Protein AF-A0A5Q4ERB7-F1 (afdb_monomer)

Solvent-accessible surface area (backbone atoms only — not comparable to full-atom values): 12003 Å² total; per-residue (Å²): 129,87,83,77,74,54,71,68,59,55,51,52,51,45,54,72,51,50,46,56,53,49,53,45,44,65,53,40,52,58,50,40,62,55,20,71,76,77,49,84,60,30,68,50,51,45,46,57,56,63,60,45,49,63,67,56,44,51,60,54,54,52,53,56,46,53,57,55,42,66,74,68,54,83,85,75,56,74,70,62,51,34,53,51,52,19,52,49,40,33,53,54,22,47,54,49,17,50,45,51,22,74,72,64,74,36,67,65,49,25,50,50,29,37,48,46,21,46,52,53,17,49,50,42,63,74,46,88,81,66,58,75,66,52,59,53,51,52,48,51,50,43,48,53,51,44,52,50,43,50,50,54,48,53,53,52,49,53,44,50,53,26,54,75,68,40,20,39,72,85,86,57,53,75,46,76,88,60,85,62,60,47,40,88,90,77,66,48,73,50,78,80,70,75,56,90,82,65,69,77,78,67,69,76,80,73,80,84,121

Mean predicted aligned error: 10.61 Å

pLDDT: mean 73.76, std 12.18, range [45.94, 96.06]

Secondary structure (DSSP, 8-state):
------HHHHHHHHHHHHHHHHHHHHHHHHHHHHHTTT-THHHHHHHHHHHHHHHHHHHHHHHHHHHHHHHH-TTS-HHHHHHHHHHHHHHHHHHHHHHHHHHH--HHHHHHHHHHHHHHHHHHHH-S---HHHHHHHHHHHHHHHHHHHHHHHHHHHHHHHHHTTB-TTT--B-TT--SSB-TTT-PBP-----TTSSSSSSGGGS--

Foldseek 3Di:
DPPPDDPVVVVVCCCVQVVVLVVLLVVLQVLLVVVVVVDDCSLVVSLVSLLCRVVVVCCVVVVVCCVVCVVPPDPPPQQPVLLSVLVSLQVSLQSSLVSVCVSQVDPQLSCQSNVLSNVLSVVSNVDSDDDPVVNVVSSVVSSCSNVVSSVVSSLVVLQVVCLLQCADSPPRHRCVPPPDLADPPPRDGNDVPPRPPPPPPPPVPPPPD

Sequence (209 aa):
MPVLFSVDELSIWLLYFVLPAAIFVAIAIPLFRWSGRRGWFGPLIIASVGIGFPFYIYPVAWSSQLIVEWIMNPQGILGGLAQMIALSIFLCGAITGAGVYAATMSRLVLAVALGASSALGGVVLIIADFPEWSLIAFYIFWQISVLTAMWWWAKGERIRRRADSGACIKCGYDLTGLRSPVCPECGDPVDPRPGPGRGAFGRHAKEMS

Structure (mmCIF, N/CA/C/O backbone):
data_AF-A0A5Q4ERB7-F1
#
_entry.id   AF-A0A5Q4ERB7-F1
#
loop_
_atom_site.group_PDB
_atom_site.id
_atom_site.type_symbol
_atom_site.label_atom_id
_atom_site.label_alt_id
_atom_site.label_comp_id
_atom_site.label_asym_id
_atom_site.label_entity_id
_atom_site.label_seq_id
_atom_site.pdbx_PDB_ins_code
_atom_site.Cartn_x
_atom_site.Cartn_y
_atom_site.Cartn_z
_atom_site.occupancy
_atom_site.B_iso_or_equiv
_atom_site.auth_seq_id
_atom_site.auth_comp_id
_atom_site.auth_asym_id
_atom_site.auth_atom_id
_atom_site.pdbx_PDB_model_num
ATOM 1 N N . MET A 1 1 ? 11.546 1.110 -36.343 1.00 45.94 1 MET A N 1
ATOM 2 C CA . MET A 1 1 ? 11.138 -0.311 -36.408 1.00 45.94 1 MET A CA 1
ATOM 3 C C . MET A 1 1 ? 10.795 -0.744 -34.991 1.00 45.94 1 MET A C 1
ATOM 5 O O . MET A 1 1 ? 11.573 -0.390 -34.112 1.00 45.94 1 MET A O 1
ATOM 9 N N . PRO A 1 2 ? 9.651 -1.401 -34.728 1.00 51.28 2 PRO A N 1
ATOM 10 C CA . PRO A 1 2 ? 9.382 -1.935 -33.398 1.00 51.28 2 PRO A CA 1
ATOM 11 C C . PRO A 1 2 ? 10.438 -2.999 -33.090 1.00 51.28 2 PRO A C 1
ATOM 13 O O . PRO A 1 2 ? 10.596 -3.953 -33.851 1.00 51.28 2 PRO A O 1
ATOM 16 N N . VAL A 1 3 ? 11.203 -2.794 -32.021 1.00 56.66 3 VAL A N 1
ATOM 17 C CA . VAL A 1 3 ? 12.135 -3.799 -31.509 1.00 56.66 3 VAL A CA 1
ATOM 18 C C . VAL A 1 3 ? 11.270 -4.917 -30.933 1.00 56.66 3 VAL A C 1
ATOM 20 O O . VAL A 1 3 ? 10.664 -4.766 -29.877 1.00 56.66 3 VAL A O 1
ATOM 23 N N . LEU A 1 4 ? 11.115 -6.003 -31.689 1.00 55.62 4 LEU A N 1
ATOM 24 C CA . LEU A 1 4 ? 10.511 -7.230 -31.185 1.00 55.62 4 LEU A CA 1
ATOM 25 C C . LEU A 1 4 ? 11.546 -7.883 -30.271 1.00 55.62 4 LEU A C 1
ATOM 27 O O . LEU A 1 4 ? 12.557 -8.392 -30.750 1.00 55.62 4 LEU A O 1
ATOM 31 N N . PHE A 1 5 ? 11.313 -7.815 -28.962 1.00 60.00 5 PHE A N 1
ATOM 32 C CA . PHE A 1 5 ? 12.148 -8.490 -27.975 1.00 60.00 5 PHE A CA 1
ATOM 33 C C . PHE A 1 5 ? 12.176 -9.992 -28.246 1.00 60.00 5 PHE A C 1
ATOM 35 O O . PHE A 1 5 ? 11.141 -10.601 -28.535 1.00 60.00 5 PHE A O 1
ATOM 42 N N . SER A 1 6 ? 13.365 -10.587 -28.143 1.00 75.00 6 SER A N 1
ATOM 43 C CA . SER A 1 6 ? 13.472 -12.042 -28.135 1.00 75.00 6 SER A CA 1
ATOM 44 C C . SER A 1 6 ? 12.737 -12.585 -26.905 1.00 75.00 6 SER A C 1
ATOM 46 O O . SER A 1 6 ? 12.722 -11.958 -25.841 1.00 75.00 6 SER A O 1
ATOM 48 N N . VAL A 1 7 ? 12.089 -13.742 -27.050 1.00 71.19 7 VAL A N 1
ATOM 49 C CA . VAL A 1 7 ? 11.343 -14.383 -25.953 1.00 71.19 7 VAL A CA 1
ATOM 50 C C . VAL A 1 7 ? 12.249 -14.598 -24.732 1.00 71.19 7 VAL A C 1
ATOM 52 O O . VAL A 1 7 ? 11.794 -14.426 -23.602 1.00 71.19 7 VAL A O 1
ATOM 55 N N . ASP A 1 8 ? 13.534 -14.867 -24.975 1.00 77.56 8 ASP A N 1
ATOM 56 C CA . ASP A 1 8 ? 14.547 -15.138 -23.957 1.00 77.56 8 ASP A CA 1
ATOM 57 C C . ASP A 1 8 ? 14.817 -13.924 -23.054 1.00 77.56 8 ASP A C 1
ATOM 59 O O . ASP A 1 8 ? 14.837 -14.059 -21.826 1.00 77.56 8 ASP A O 1
ATOM 63 N N . GLU A 1 9 ? 14.925 -12.720 -23.626 1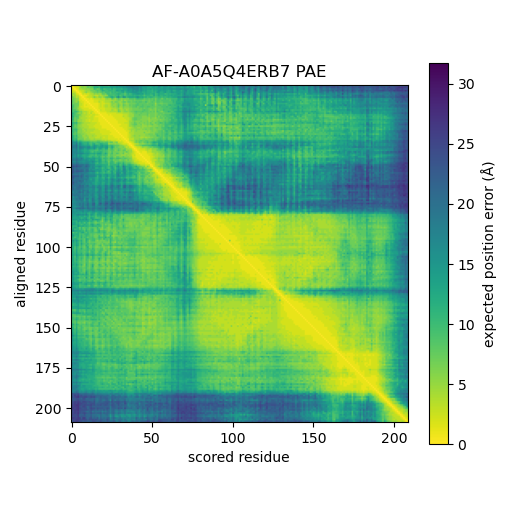.00 69.50 9 GLU A N 1
ATOM 64 C CA . GLU A 1 9 ? 15.084 -11.487 -22.848 1.00 69.50 9 GLU A CA 1
ATOM 65 C C . GLU A 1 9 ? 13.865 -11.240 -21.961 1.00 69.50 9 GLU A C 1
ATOM 67 O O . GLU A 1 9 ? 14.010 -11.050 -20.753 1.00 69.50 9 GLU A O 1
ATOM 72 N N . LEU A 1 10 ? 12.652 -11.327 -22.516 1.00 68.81 10 LEU A N 1
ATOM 73 C CA . LEU A 1 10 ? 11.423 -11.107 -21.750 1.00 68.81 10 LEU A CA 1
ATOM 74 C C . LEU A 1 10 ? 11.328 -12.056 -20.544 1.00 68.81 10 LEU A C 1
ATOM 76 O O . LEU A 1 10 ? 10.955 -11.629 -19.451 1.00 68.81 10 LEU A O 1
ATOM 80 N N . SER A 1 11 ? 11.690 -13.331 -20.714 1.00 72.06 11 SER A N 1
ATOM 81 C CA . SER A 1 11 ? 11.692 -14.304 -19.617 1.00 72.06 11 SER A CA 1
ATOM 82 C C . SER A 1 11 ? 12.709 -13.988 -18.524 1.00 72.06 11 SER A C 1
ATOM 84 O O . SER A 1 11 ? 12.383 -14.147 -17.348 1.00 72.06 11 SER A O 1
ATOM 86 N N . ILE A 1 12 ? 13.899 -13.495 -18.877 1.00 72.31 12 ILE A N 1
ATOM 87 C CA . ILE A 1 12 ? 14.913 -13.063 -17.905 1.00 72.31 12 ILE A CA 1
ATOM 88 C C . ILE A 1 12 ? 14.354 -11.906 -17.069 1.00 72.31 12 ILE A C 1
ATOM 90 O O . ILE A 1 12 ? 14.361 -11.975 -15.840 1.00 72.31 12 ILE A O 1
ATOM 94 N N . TRP A 1 13 ? 13.761 -10.896 -17.705 1.00 64.88 13 TRP A N 1
ATOM 95 C CA . TRP A 1 13 ? 13.127 -9.777 -16.999 1.00 64.88 13 TRP A CA 1
ATOM 96 C C . TRP A 1 13 ? 11.936 -10.228 -16.143 1.00 64.88 13 TRP A C 1
ATOM 98 O O . TRP A 1 13 ? 11.825 -9.859 -14.979 1.00 64.88 13 TRP A O 1
ATOM 108 N N . LEU A 1 14 ? 11.059 -11.103 -16.629 1.00 66.25 14 LEU A N 1
ATOM 109 C CA . LEU A 1 14 ? 9.979 -11.626 -15.786 1.00 66.25 14 LEU A CA 1
ATOM 110 C C . LEU A 1 14 ? 10.527 -12.375 -14.561 1.00 66.25 14 LEU A C 1
ATOM 112 O O . LEU A 1 14 ? 10.020 -12.192 -13.453 1.00 66.25 14 LEU A O 1
ATOM 116 N N . LEU A 1 15 ? 11.596 -13.153 -14.724 1.00 70.81 15 LEU A N 1
ATOM 117 C CA . LEU A 1 15 ? 12.234 -13.871 -13.624 1.00 70.81 15 LEU A CA 1
ATOM 118 C C . LEU A 1 15 ? 12.878 -12.918 -12.606 1.00 70.81 15 LEU A C 1
ATOM 120 O O . LEU A 1 15 ? 12.692 -13.100 -11.407 1.00 70.81 15 LEU A O 1
ATOM 124 N N . TYR A 1 16 ? 13.597 -11.886 -13.051 1.00 67.50 16 TYR A N 1
ATOM 125 C CA . TYR A 1 16 ? 14.270 -10.941 -12.153 1.00 67.50 16 TYR A CA 1
ATOM 126 C C . TYR A 1 16 ? 13.307 -9.975 -11.450 1.00 67.50 16 TYR A C 1
ATOM 128 O O . TYR A 1 16 ? 13.633 -9.478 -10.375 1.00 67.50 16 TYR A O 1
ATOM 136 N N . PHE A 1 17 ? 12.123 -9.722 -12.017 1.00 66.25 17 PHE A N 1
ATOM 137 C CA . PHE A 1 17 ? 11.216 -8.673 -11.536 1.00 66.25 17 PHE A CA 1
ATOM 138 C C . PHE A 1 17 ? 9.944 -9.229 -10.905 1.00 66.25 17 PHE A C 1
ATOM 140 O O . PHE A 1 17 ? 9.569 -8.826 -9.802 1.00 66.25 17 PHE A O 1
ATOM 147 N N . VAL A 1 18 ? 9.282 -10.179 -11.568 1.00 66.31 18 VAL A N 1
ATOM 148 C CA . VAL A 1 18 ? 8.018 -10.749 -11.084 1.00 66.31 18 VAL A CA 1
ATOM 149 C C . VAL A 1 18 ? 8.277 -11.746 -9.967 1.00 66.31 18 VAL A C 1
ATOM 151 O O . VAL A 1 18 ? 7.550 -11.732 -8.976 1.00 66.31 18 VAL A O 1
ATOM 154 N N . LEU A 1 19 ? 9.319 -12.578 -10.076 1.00 69.25 19 LEU A N 1
ATOM 155 C CA . LEU A 1 19 ? 9.598 -13.601 -9.066 1.00 69.25 19 LEU A CA 1
ATOM 156 C C . LEU A 1 19 ? 9.876 -12.996 -7.687 1.00 69.25 19 LEU A C 1
ATOM 158 O O . LEU A 1 19 ? 9.229 -13.425 -6.730 1.00 69.25 19 LEU A O 1
ATOM 162 N N . PRO A 1 20 ? 10.763 -11.996 -7.521 1.00 67.38 20 PRO A N 1
ATOM 163 C CA . PRO A 1 20 ? 11.066 -11.531 -6.184 1.00 67.38 20 PRO A CA 1
ATOM 164 C C . PRO A 1 20 ? 9.987 -10.566 -5.658 1.00 67.38 20 PRO A C 1
ATOM 166 O O . PRO A 1 20 ? 9.749 -10.548 -4.451 1.00 67.38 20 PRO A O 1
ATOM 169 N N . ALA A 1 21 ? 9.209 -9.906 -6.532 1.00 65.56 21 ALA A N 1
ATOM 170 C CA . ALA A 1 21 ? 7.965 -9.236 -6.139 1.00 65.56 21 ALA A CA 1
ATOM 171 C C . ALA A 1 21 ? 6.906 -10.238 -5.631 1.00 65.56 21 ALA A C 1
ATOM 173 O O . ALA A 1 21 ? 6.241 -9.993 -4.624 1.00 65.56 21 ALA A O 1
ATOM 174 N N . ALA A 1 22 ? 6.767 -11.396 -6.284 1.00 68.44 22 ALA A N 1
ATOM 175 C CA . ALA A 1 22 ? 5.856 -12.460 -5.865 1.00 68.44 22 ALA A CA 1
ATOM 176 C C . ALA A 1 22 ? 6.301 -13.111 -4.546 1.00 68.44 22 ALA A C 1
ATOM 178 O O . ALA A 1 22 ? 5.477 -13.287 -3.648 1.00 68.44 22 ALA A O 1
ATOM 179 N N . ILE A 1 23 ? 7.598 -13.408 -4.391 1.00 7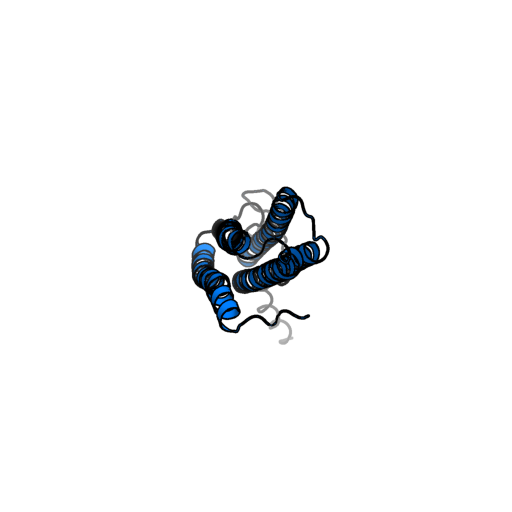3.00 23 ILE A N 1
ATOM 180 C CA . ILE A 1 23 ? 8.188 -13.884 -3.128 1.00 73.00 23 ILE A CA 1
ATOM 181 C C . ILE A 1 23 ? 7.933 -12.860 -2.019 1.00 73.00 23 ILE A C 1
ATOM 183 O O . ILE A 1 23 ? 7.517 -13.231 -0.921 1.00 73.00 23 ILE A O 1
ATOM 187 N N . PHE A 1 24 ? 8.111 -11.569 -2.309 1.00 71.44 24 PHE A N 1
ATOM 188 C CA . PHE A 1 24 ? 7.813 -10.501 -1.364 1.00 71.44 24 PHE A CA 1
ATOM 189 C C . PHE A 1 24 ? 6.348 -10.532 -0.916 1.00 71.44 24 PHE A C 1
ATOM 191 O O . PHE A 1 24 ? 6.088 -10.575 0.286 1.00 71.44 24 PHE A O 1
ATOM 198 N N . VAL A 1 25 ? 5.387 -10.571 -1.845 1.00 68.25 25 VAL A N 1
ATOM 199 C CA . VAL A 1 25 ? 3.955 -10.649 -1.500 1.00 68.25 25 VAL A CA 1
ATOM 200 C C . VAL A 1 25 ? 3.658 -11.903 -0.675 1.00 68.25 25 VAL A C 1
ATOM 202 O O . VAL A 1 25 ? 2.945 -11.826 0.330 1.00 68.25 25 VAL A O 1
ATOM 205 N N . ALA A 1 26 ? 4.251 -13.040 -1.043 1.00 76.25 26 ALA A N 1
ATOM 206 C CA . ALA A 1 26 ? 4.094 -14.302 -0.327 1.00 76.25 26 ALA A CA 1
ATOM 207 C C . ALA A 1 26 ? 4.617 -14.243 1.120 1.00 76.25 26 ALA A C 1
ATOM 209 O O . ALA A 1 26 ? 4.029 -14.879 1.991 1.00 76.25 26 ALA A O 1
ATOM 210 N N . ILE A 1 27 ? 5.667 -13.461 1.398 1.00 74.94 27 ILE A N 1
ATOM 211 C CA . ILE A 1 27 ? 6.225 -13.249 2.748 1.00 74.94 27 ILE A CA 1
ATOM 212 C C . ILE A 1 27 ? 5.461 -12.152 3.512 1.00 74.94 27 ILE A C 1
ATOM 214 O O . ILE A 1 27 ? 5.207 -12.277 4.714 1.00 74.94 27 ILE A O 1
ATOM 218 N N . ALA A 1 28 ? 5.048 -11.086 2.827 1.00 68.38 28 ALA A N 1
ATOM 219 C CA . ALA A 1 28 ? 4.371 -9.938 3.421 1.00 68.38 28 ALA A CA 1
ATOM 220 C C . ALA A 1 28 ? 2.982 -10.295 3.968 1.00 68.38 28 ALA A C 1
ATOM 222 O O . ALA A 1 28 ? 2.628 -9.867 5.065 1.00 68.38 28 ALA A O 1
ATOM 223 N N . ILE A 1 29 ? 2.200 -11.114 3.257 1.00 71.75 29 ILE A N 1
ATOM 224 C CA . ILE A 1 29 ? 0.853 -11.532 3.688 1.00 71.75 29 ILE A CA 1
ATOM 225 C C . ILE A 1 29 ? 0.856 -12.249 5.057 1.00 71.75 29 ILE A C 1
ATOM 227 O O . ILE A 1 29 ? 0.102 -11.834 5.947 1.00 71.75 29 ILE A O 1
ATOM 231 N N . PRO A 1 30 ? 1.657 -13.309 5.288 1.00 76.94 30 PRO A N 1
ATOM 232 C CA . PRO A 1 30 ? 1.705 -13.980 6.584 1.00 76.94 30 PRO A CA 1
ATOM 233 C C . PRO A 1 30 ? 2.287 -13.082 7.679 1.00 76.94 30 PRO A C 1
ATOM 235 O O . PRO A 1 30 ? 1.752 -13.085 8.789 1.00 76.94 30 PRO A O 1
ATOM 238 N N . LEU A 1 31 ? 3.291 -12.247 7.375 1.00 69.31 31 LEU A N 1
ATOM 239 C CA . LEU A 1 31 ? 3.779 -11.223 8.309 1.00 69.31 31 LEU A CA 1
ATOM 240 C C . LEU A 1 31 ? 2.677 -10.231 8.696 1.00 69.31 31 LEU A C 1
ATOM 242 O O . LEU A 1 31 ? 2.588 -9.852 9.863 1.00 69.31 31 LEU A O 1
ATOM 246 N N . PHE A 1 32 ? 1.799 -9.856 7.761 1.00 69.25 32 PHE A N 1
ATOM 247 C CA . PHE A 1 32 ? 0.688 -8.938 8.023 1.00 69.25 32 PHE A CA 1
ATOM 248 C C . PHE A 1 32 ? -0.329 -9.584 8.955 1.00 69.25 32 PHE A C 1
ATOM 250 O O . PHE A 1 32 ? -0.741 -8.994 9.954 1.00 69.25 32 PHE A O 1
ATOM 257 N N . ARG A 1 33 ? -0.706 -10.832 8.659 1.00 72.25 33 ARG A N 1
ATOM 258 C CA . ARG A 1 33 ? -1.629 -11.616 9.492 1.00 72.25 33 ARG A CA 1
ATOM 259 C C . ARG A 1 33 ? -1.081 -11.826 10.897 1.00 72.25 33 ARG A C 1
ATOM 261 O O . ARG A 1 33 ? -1.823 -11.706 11.869 1.00 72.25 33 ARG A O 1
ATOM 268 N N . TRP A 1 34 ? 0.216 -12.090 11.006 1.00 76.62 34 TRP A N 1
ATOM 269 C CA . TRP A 1 34 ? 0.900 -12.226 12.284 1.00 76.62 34 TRP A CA 1
ATOM 270 C C . TRP A 1 34 ? 0.964 -10.894 13.045 1.00 76.62 34 TRP A C 1
ATOM 272 O O . TRP A 1 34 ? 0.620 -10.830 14.226 1.00 76.62 34 TRP A O 1
ATOM 282 N N . SER A 1 35 ? 1.306 -9.803 12.360 1.00 67.69 35 SER A N 1
ATOM 283 C CA . SER A 1 35 ? 1.322 -8.453 12.926 1.00 67.69 35 SER A CA 1
ATOM 284 C C . SER A 1 35 ? -0.044 -7.976 13.390 1.00 67.69 35 SER A C 1
ATOM 286 O O . SER A 1 35 ? -0.108 -7.256 14.386 1.00 67.69 35 SER A O 1
ATOM 288 N N . GLY A 1 36 ? -1.119 -8.335 12.690 1.00 64.12 36 GLY A N 1
ATOM 289 C CA . GLY A 1 36 ? -2.478 -7.941 13.052 1.00 64.12 36 GLY A CA 1
ATOM 290 C C . GLY A 1 36 ? -2.855 -8.353 14.478 1.00 64.12 36 GLY A C 1
ATOM 291 O O . GLY A 1 36 ? -3.720 -7.718 15.078 1.00 64.12 36 GLY A O 1
ATOM 292 N N . ARG A 1 37 ? -2.164 -9.357 15.046 1.00 67.12 37 ARG A N 1
ATOM 293 C CA . ARG A 1 37 ? -2.266 -9.761 16.458 1.00 67.12 37 ARG A CA 1
ATOM 294 C C . ARG A 1 37 ? -1.394 -8.958 17.430 1.00 67.12 37 ARG A C 1
ATOM 296 O O . ARG A 1 37 ? -1.702 -8.962 18.615 1.00 67.12 37 ARG A O 1
ATOM 303 N N . ARG A 1 38 ? -0.314 -8.307 16.984 1.00 64.81 38 ARG A N 1
ATOM 304 C CA . ARG A 1 38 ? 0.699 -7.661 17.854 1.00 64.81 38 ARG A CA 1
ATOM 305 C C . ARG A 1 38 ? 0.786 -6.134 17.752 1.00 64.81 38 ARG A C 1
ATOM 307 O O . ARG A 1 38 ? 1.602 -5.534 18.443 1.00 64.81 38 ARG A O 1
ATOM 314 N N . GLY A 1 39 ? -0.075 -5.488 16.965 1.00 66.81 39 GLY A N 1
ATOM 315 C CA . GLY A 1 39 ? -0.249 -4.032 16.982 1.00 66.81 39 GLY A CA 1
ATOM 316 C C . GLY A 1 39 ? 0.118 -3.329 15.674 1.00 66.81 39 GLY A C 1
ATOM 317 O O . GLY A 1 39 ? 0.222 -3.941 14.616 1.00 66.81 39 GLY A O 1
ATOM 318 N N . TRP A 1 40 ? 0.277 -2.006 15.757 1.00 69.69 40 TRP A N 1
ATOM 319 C CA . TRP A 1 40 ? 0.374 -1.082 14.617 1.00 69.69 40 TRP A CA 1
ATOM 320 C C . TRP A 1 40 ? 1.686 -1.159 13.811 1.00 69.69 40 TRP A C 1
ATOM 322 O O . TRP A 1 40 ? 1.786 -0.520 12.767 1.00 69.69 40 TRP A O 1
ATOM 332 N N . PHE A 1 41 ? 2.678 -1.935 14.267 1.00 65.69 41 PHE A N 1
ATOM 333 C CA . PHE A 1 41 ? 4.018 -1.967 13.673 1.00 65.69 41 PHE A CA 1
ATOM 334 C C . PHE A 1 41 ? 4.142 -2.779 12.380 1.00 65.69 41 PHE A C 1
ATOM 336 O O . PHE A 1 41 ? 4.961 -2.427 11.539 1.00 65.69 41 PHE A O 1
ATOM 343 N N . GLY A 1 42 ? 3.382 -3.854 12.164 1.00 69.69 42 GLY A N 1
ATOM 344 C CA . GLY A 1 42 ? 3.626 -4.667 10.965 1.00 69.69 42 GLY A CA 1
ATOM 345 C C . GLY A 1 42 ? 3.091 -4.118 9.647 1.00 69.69 42 GLY A C 1
ATOM 346 O O . GLY A 1 42 ? 3.752 -4.377 8.646 1.00 69.69 42 GLY A O 1
ATOM 347 N N . PRO A 1 43 ? 2.025 -3.293 9.582 1.00 66.19 43 PRO A N 1
ATOM 348 C CA . PRO A 1 43 ? 1.754 -2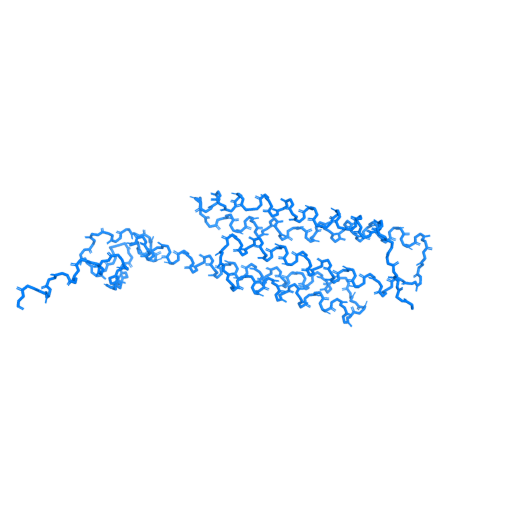.509 8.378 1.00 66.19 43 PRO A CA 1
ATOM 349 C C . PRO A 1 43 ? 2.936 -1.608 8.004 1.00 66.19 43 PRO A C 1
ATOM 351 O O . PRO A 1 43 ? 3.235 -1.469 6.825 1.00 66.19 43 PRO A O 1
ATOM 354 N N . LEU A 1 44 ? 3.637 -1.050 9.000 1.00 66.88 44 LEU A N 1
ATOM 355 C CA . LEU A 1 44 ? 4.847 -0.253 8.794 1.00 66.88 44 LEU A CA 1
ATOM 356 C C . LEU A 1 44 ? 6.020 -1.103 8.319 1.00 66.88 44 LEU A C 1
ATOM 358 O O . LEU A 1 44 ? 6.657 -0.723 7.354 1.00 66.88 44 LEU A O 1
ATOM 362 N N . ILE A 1 45 ? 6.278 -2.263 8.928 1.00 68.50 45 ILE A N 1
ATOM 363 C CA . ILE A 1 45 ? 7.344 -3.177 8.480 1.00 68.50 45 ILE A CA 1
ATOM 364 C C . ILE A 1 45 ? 7.092 -3.638 7.040 1.00 68.50 45 ILE A C 1
ATOM 366 O O . ILE A 1 45 ? 8.016 -3.694 6.239 1.00 68.50 45 ILE A O 1
ATOM 370 N N . ILE A 1 46 ? 5.842 -3.928 6.686 1.00 66.38 46 ILE A N 1
ATOM 371 C CA . ILE A 1 46 ? 5.477 -4.378 5.338 1.00 66.38 46 ILE A CA 1
ATOM 372 C C . ILE A 1 46 ? 5.547 -3.251 4.327 1.00 66.38 46 ILE A C 1
ATOM 374 O O . ILE A 1 46 ? 5.996 -3.494 3.210 1.00 66.38 46 ILE A O 1
ATOM 378 N N . ALA A 1 47 ? 5.164 -2.037 4.729 1.00 65.56 47 ALA A N 1
ATOM 379 C CA . ALA A 1 47 ? 5.479 -0.852 3.961 1.00 65.56 47 ALA A CA 1
ATOM 380 C C . ALA A 1 47 ? 6.999 -0.797 3.774 1.00 65.56 47 ALA A C 1
ATOM 382 O O . ALA A 1 47 ? 7.446 -1.061 2.677 1.00 65.56 47 ALA A O 1
ATOM 383 N N . SER A 1 48 ? 7.818 -0.643 4.814 1.00 63.50 48 SER A N 1
ATOM 384 C CA . SER A 1 48 ? 9.285 -0.538 4.713 1.00 63.50 48 SER A CA 1
ATOM 385 C C . SER A 1 48 ? 9.959 -1.612 3.843 1.00 63.50 48 SER A C 1
ATOM 387 O O . SER A 1 48 ? 10.855 -1.292 3.066 1.00 63.50 48 SER A O 1
ATOM 389 N N . VAL A 1 49 ? 9.533 -2.876 3.942 1.00 62.62 49 VAL A N 1
ATOM 390 C CA . VAL A 1 49 ? 10.122 -3.988 3.174 1.00 62.62 49 VAL A CA 1
ATOM 391 C C . VAL A 1 49 ? 9.614 -4.016 1.726 1.00 62.62 49 VAL A C 1
ATOM 393 O O . VAL A 1 49 ? 10.416 -4.225 0.820 1.00 62.62 49 VAL A O 1
ATOM 396 N N . GLY A 1 50 ? 8.329 -3.740 1.472 1.00 60.59 50 GLY A N 1
ATOM 397 C CA . GLY A 1 50 ? 7.797 -3.618 0.102 1.00 60.59 50 GLY A CA 1
ATOM 398 C C . GLY A 1 50 ? 8.293 -2.374 -0.624 1.00 60.59 50 GLY A C 1
ATOM 399 O O . GLY A 1 50 ? 8.485 -2.373 -1.835 1.00 60.59 50 GLY A O 1
ATOM 400 N N . ILE A 1 51 ? 8.578 -1.339 0.157 1.00 57.12 51 ILE A N 1
ATOM 401 C CA . ILE A 1 51 ? 9.183 -0.070 -0.227 1.00 57.12 51 ILE A CA 1
ATOM 402 C C . ILE A 1 51 ? 10.647 -0.268 -0.625 1.00 57.12 51 ILE A C 1
ATOM 404 O O . ILE A 1 51 ? 11.087 0.376 -1.563 1.00 57.12 51 ILE A O 1
ATOM 408 N N . GLY A 1 52 ? 11.395 -1.175 0.009 1.00 59.84 52 GLY A N 1
ATOM 409 C CA . GLY A 1 52 ? 12.797 -1.438 -0.343 1.00 59.84 52 GLY A CA 1
ATOM 410 C C . GLY A 1 52 ? 13.001 -2.153 -1.685 1.00 59.84 52 GLY A C 1
ATOM 411 O O . GLY A 1 52 ? 14.093 -2.104 -2.247 1.00 59.84 52 GLY A O 1
ATOM 412 N N . PHE A 1 53 ? 11.965 -2.796 -2.227 1.00 58.03 53 PHE A N 1
ATOM 413 C CA . PHE A 1 53 ? 12.090 -3.662 -3.400 1.00 58.03 53 PHE A CA 1
ATOM 414 C C . PHE A 1 53 ? 12.458 -2.917 -4.706 1.00 58.03 53 PHE A C 1
ATOM 416 O O . PHE A 1 53 ? 13.415 -3.325 -5.368 1.00 58.03 53 PHE A O 1
ATOM 423 N N . PRO A 1 54 ? 11.836 -1.770 -5.052 1.00 56.09 54 PRO A N 1
ATOM 424 C CA . PRO A 1 54 ? 12.271 -0.946 -6.185 1.00 56.09 54 PRO A CA 1
ATOM 425 C C . PRO A 1 54 ? 13.673 -0.345 -5.988 1.00 56.09 54 PRO A C 1
ATOM 427 O O . PRO A 1 54 ? 14.397 -0.148 -6.960 1.00 56.09 54 PRO A O 1
ATOM 430 N N . PHE A 1 55 ? 14.084 -0.104 -4.735 1.00 56.38 55 PHE A N 1
ATOM 431 C CA . PHE A 1 55 ? 15.420 0.397 -4.390 1.00 56.38 55 PHE A CA 1
ATOM 432 C C . PHE A 1 55 ? 16.514 -0.667 -4.559 1.00 56.38 55 PHE A C 1
ATOM 434 O O . PHE A 1 55 ? 17.666 -0.319 -4.783 1.00 56.38 55 PHE A O 1
ATOM 441 N N . TYR A 1 56 ? 16.168 -1.956 -4.483 1.00 56.47 56 TYR A N 1
ATOM 442 C CA . TYR A 1 56 ? 17.065 -3.058 -4.847 1.00 56.47 56 TYR A CA 1
ATOM 443 C C . TYR A 1 56 ? 17.130 -3.268 -6.361 1.00 56.47 56 TYR A C 1
ATOM 445 O O . TYR A 1 56 ? 18.184 -3.594 -6.899 1.00 56.47 56 TYR A O 1
ATOM 453 N N . ILE A 1 57 ? 16.010 -3.056 -7.051 1.00 55.19 57 ILE A N 1
ATOM 454 C CA . ILE A 1 57 ? 15.910 -3.214 -8.502 1.00 55.19 57 ILE A CA 1
ATOM 455 C C . ILE A 1 57 ? 16.693 -2.132 -9.240 1.00 55.19 57 ILE A C 1
ATOM 457 O O . ILE A 1 57 ? 17.373 -2.445 -10.210 1.00 55.19 57 ILE A O 1
ATOM 461 N N . TYR A 1 58 ? 16.629 -0.878 -8.793 1.00 60.62 58 TYR A N 1
ATOM 462 C CA . TYR A 1 58 ? 17.236 0.235 -9.517 1.00 60.62 58 TYR A CA 1
ATOM 463 C C . TYR A 1 58 ? 18.768 0.098 -9.662 1.00 60.62 58 TYR A C 1
ATOM 465 O O . TYR A 1 58 ? 19.238 0.137 -10.790 1.00 60.62 58 TYR A O 1
ATOM 473 N N . PRO A 1 59 ? 19.569 -0.207 -8.620 1.00 56.16 59 PRO A N 1
ATOM 474 C CA . PRO A 1 59 ? 21.002 -0.454 -8.782 1.00 56.16 59 PRO A CA 1
ATOM 475 C C . PRO A 1 59 ? 21.299 -1.735 -9.564 1.00 56.16 59 PRO A C 1
ATOM 477 O O . PRO A 1 59 ? 22.259 -1.766 -10.326 1.00 56.16 59 PRO A O 1
ATOM 480 N N . VAL A 1 60 ? 20.502 -2.796 -9.395 1.00 54.84 60 VAL A N 1
ATOM 481 C CA . VAL A 1 60 ? 20.752 -4.106 -10.025 1.00 54.84 60 VAL A CA 1
ATOM 482 C C . VAL A 1 60 ? 20.456 -4.070 -11.526 1.00 54.84 60 VAL A C 1
ATOM 484 O O . VAL A 1 60 ? 21.264 -4.544 -12.322 1.00 54.84 60 VAL A O 1
ATOM 487 N N . ALA A 1 61 ? 19.342 -3.461 -11.926 1.00 56.72 61 ALA A N 1
ATOM 488 C CA . ALA A 1 61 ? 18.978 -3.269 -13.326 1.00 56.72 61 ALA A CA 1
ATOM 489 C C . ALA A 1 61 ? 19.882 -2.227 -13.999 1.00 56.72 61 ALA A C 1
ATOM 491 O O . ALA A 1 61 ? 20.371 -2.456 -15.102 1.00 56.72 61 ALA A O 1
ATOM 492 N N . TRP A 1 62 ? 20.174 -1.119 -13.308 1.00 59.19 62 TRP A N 1
ATOM 493 C CA . TRP A 1 62 ? 20.994 -0.046 -13.866 1.00 59.19 62 TRP A CA 1
ATOM 494 C C . TRP A 1 62 ? 22.465 -0.456 -14.021 1.00 59.19 62 TRP A C 1
ATOM 496 O O . TRP A 1 62 ? 23.063 -0.172 -15.055 1.00 59.19 62 TRP A O 1
ATOM 506 N N . SER A 1 63 ? 23.040 -1.191 -13.059 1.00 51.91 63 SER A N 1
ATOM 507 C CA . SER A 1 63 ? 24.423 -1.684 -13.171 1.00 51.9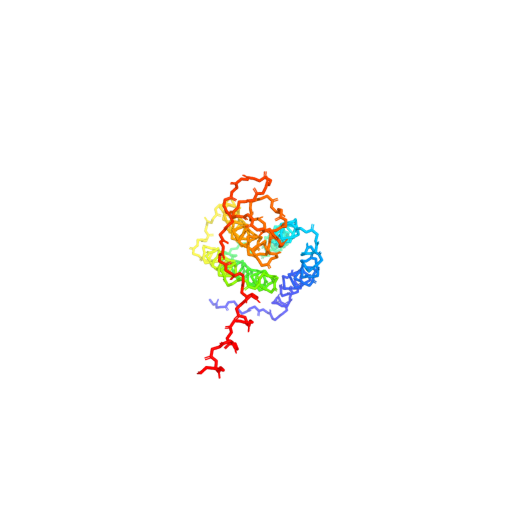1 63 SER A CA 1
ATOM 508 C C . SER A 1 63 ? 24.576 -2.789 -14.215 1.00 51.91 63 SER A C 1
ATOM 510 O O . SER A 1 63 ? 25.543 -2.769 -14.968 1.00 51.91 63 SER A O 1
ATOM 512 N N . SER A 1 64 ? 23.634 -3.730 -14.314 1.00 52.31 64 SER A N 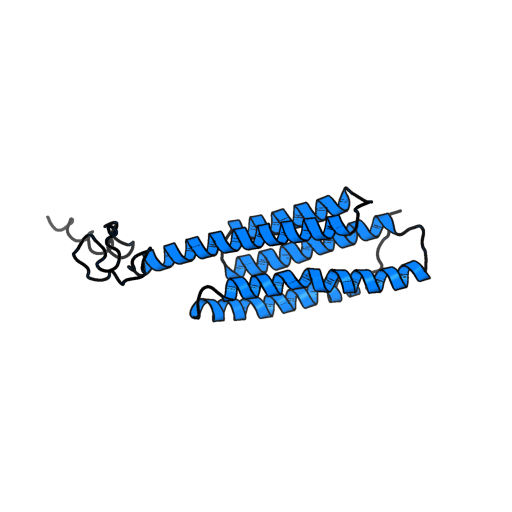1
ATOM 513 C CA . SER A 1 64 ? 23.757 -4.843 -15.265 1.00 52.31 64 SER A CA 1
ATOM 514 C C . SER A 1 64 ? 23.528 -4.420 -16.719 1.00 52.31 64 SER A C 1
ATOM 516 O O . SER A 1 64 ? 24.275 -4.863 -17.590 1.00 52.31 64 SER A O 1
ATOM 518 N N . GLN A 1 65 ? 22.573 -3.523 -16.995 1.00 57.03 65 GLN A N 1
ATOM 519 C CA . GLN A 1 65 ? 22.314 -3.058 -18.363 1.00 57.03 65 GLN A CA 1
ATOM 520 C C . GLN A 1 65 ? 23.299 -1.997 -18.850 1.00 57.03 65 GLN A C 1
ATOM 522 O O . GLN A 1 65 ? 23.763 -2.123 -19.977 1.00 57.03 65 GLN A O 1
ATOM 527 N N . LEU A 1 66 ? 23.700 -1.012 -18.031 1.00 57.88 66 LEU A N 1
ATOM 528 C CA . LEU A 1 66 ? 24.712 -0.037 -18.469 1.00 57.88 66 LEU A CA 1
ATOM 529 C C . LEU A 1 66 ? 26.044 -0.707 -18.796 1.00 57.88 66 LEU A C 1
ATOM 531 O O . LEU A 1 66 ? 26.699 -0.306 -19.750 1.00 57.88 66 LEU A O 1
ATOM 535 N N . ILE A 1 67 ? 26.444 -1.728 -18.030 1.00 52.47 67 ILE A N 1
ATOM 536 C CA . ILE A 1 67 ? 27.696 -2.448 -18.282 1.00 52.47 67 ILE A CA 1
ATOM 537 C C . ILE A 1 67 ? 27.611 -3.219 -19.605 1.00 52.47 67 ILE A C 1
ATOM 539 O O . ILE A 1 67 ? 28.558 -3.179 -20.381 1.00 52.47 67 ILE A O 1
ATOM 543 N N . VAL A 1 68 ? 26.490 -3.880 -19.906 1.00 56.22 68 VAL A N 1
ATOM 544 C CA . VAL A 1 68 ? 26.346 -4.688 -21.131 1.00 56.22 68 VAL A CA 1
ATOM 545 C C . VAL A 1 68 ? 26.074 -3.823 -22.373 1.00 56.22 68 VAL A C 1
ATOM 547 O O . VAL A 1 68 ? 26.653 -4.074 -23.428 1.00 56.22 68 VAL A O 1
ATOM 550 N N . GLU A 1 69 ? 25.259 -2.771 -22.269 1.00 54.84 69 GLU A N 1
ATOM 551 C CA . GLU A 1 69 ? 24.898 -1.894 -23.395 1.00 54.84 69 GLU A CA 1
ATOM 552 C C . GLU A 1 69 ? 25.987 -0.864 -23.744 1.00 54.84 69 GLU A C 1
ATOM 554 O O . GLU A 1 69 ? 26.186 -0.590 -24.930 1.00 54.84 69 GLU A O 1
ATOM 559 N N . TRP A 1 70 ? 26.761 -0.357 -22.767 1.00 56.28 70 TRP A N 1
ATOM 560 C CA . TRP A 1 70 ? 27.955 0.472 -23.030 1.00 56.28 70 TRP A CA 1
ATOM 561 C C . TRP A 1 70 ? 29.040 -0.309 -23.781 1.00 56.28 70 TRP A C 1
ATOM 563 O O . TRP A 1 70 ? 29.738 0.257 -24.620 1.00 56.28 70 TRP A O 1
ATOM 573 N N . ILE A 1 71 ? 29.149 -1.617 -23.525 1.00 52.69 71 ILE A N 1
ATOM 574 C CA . ILE A 1 71 ? 30.089 -2.498 -24.231 1.00 52.69 71 ILE A CA 1
ATOM 575 C C . ILE A 1 71 ? 29.645 -2.752 -25.684 1.00 52.69 71 ILE A C 1
ATOM 577 O O . ILE A 1 71 ? 30.504 -2.953 -26.542 1.00 52.69 71 ILE A O 1
ATOM 581 N N . MET A 1 72 ? 28.338 -2.729 -25.985 1.00 63.41 72 MET A N 1
ATOM 582 C CA . MET A 1 72 ? 27.809 -3.291 -27.238 1.00 63.41 72 MET A CA 1
ATOM 583 C C . MET A 1 72 ? 27.257 -2.276 -28.258 1.00 63.41 72 MET A C 1
ATOM 585 O O . MET A 1 72 ? 27.467 -2.500 -29.450 1.00 63.41 72 MET A O 1
ATOM 589 N N . ASN A 1 73 ? 26.557 -1.188 -27.878 1.00 65.12 73 ASN A N 1
ATOM 590 C CA . ASN A 1 73 ? 26.032 -0.209 -28.861 1.00 65.12 73 ASN A CA 1
ATOM 591 C C . ASN A 1 73 ? 25.532 1.129 -28.246 1.00 65.12 73 ASN A C 1
ATOM 593 O O . ASN A 1 73 ? 24.356 1.241 -27.897 1.00 65.12 73 ASN A O 1
ATOM 597 N N . PRO A 1 74 ? 26.354 2.194 -28.193 1.00 57.66 74 PRO A N 1
ATOM 598 C CA . PRO A 1 74 ? 26.053 3.412 -27.431 1.00 57.66 74 PRO A CA 1
ATOM 599 C C . PRO A 1 74 ? 24.954 4.338 -27.998 1.00 57.66 74 PRO A C 1
ATOM 601 O O . PRO A 1 74 ? 24.556 5.268 -27.302 1.00 57.66 74 PRO A O 1
ATOM 604 N N . GLN A 1 75 ? 24.457 4.150 -29.233 1.00 57.12 75 GLN A N 1
ATOM 605 C CA . GLN A 1 75 ? 23.618 5.167 -29.911 1.00 57.12 75 GLN A CA 1
ATOM 606 C C . GLN A 1 75 ? 22.118 4.828 -30.067 1.00 57.12 75 GLN A C 1
ATOM 608 O O . GLN A 1 75 ? 21.346 5.697 -30.465 1.00 57.12 75 GLN A O 1
ATOM 613 N N . GLY A 1 76 ? 21.667 3.612 -29.729 1.00 59.16 76 GLY A N 1
ATOM 614 C CA . GLY A 1 76 ? 20.256 3.181 -29.866 1.00 59.16 76 GLY A CA 1
ATOM 615 C C . GLY A 1 76 ? 19.417 3.179 -28.574 1.00 59.16 76 GLY A C 1
ATOM 616 O O . GLY A 1 76 ? 18.253 2.784 -28.599 1.00 59.16 76 GLY A O 1
ATOM 617 N N . ILE A 1 77 ? 20.009 3.590 -27.450 1.00 55.38 77 ILE A N 1
ATOM 618 C CA . ILE A 1 77 ? 19.645 3.138 -26.092 1.00 55.38 77 ILE A CA 1
ATOM 619 C C . ILE A 1 77 ? 18.403 3.834 -25.493 1.00 55.38 77 ILE A C 1
ATOM 621 O O . ILE A 1 77 ? 17.654 3.232 -24.726 1.00 55.38 77 ILE A O 1
ATOM 625 N N . LEU A 1 78 ? 18.118 5.088 -25.851 1.00 58.31 78 LEU A N 1
ATOM 626 C CA . LEU A 1 78 ? 17.177 5.913 -25.072 1.00 58.31 78 LEU A CA 1
ATOM 627 C C . LEU A 1 78 ? 15.689 5.525 -25.197 1.00 58.31 78 LEU A C 1
ATOM 629 O O . LEU A 1 78 ? 14.927 5.718 -24.253 1.00 58.31 78 LEU A O 1
ATOM 633 N N . GLY A 1 79 ? 15.251 4.957 -26.326 1.00 63.25 79 GLY A N 1
ATOM 634 C CA . GLY A 1 79 ? 13.821 4.711 -26.575 1.00 63.25 79 GLY A CA 1
ATOM 635 C C . GLY A 1 79 ? 13.249 3.450 -25.913 1.00 63.25 79 GLY A C 1
ATOM 636 O O . GLY A 1 79 ? 12.123 3.467 -25.416 1.00 63.25 79 GLY A O 1
ATOM 637 N N . GLY A 1 80 ? 14.006 2.348 -25.908 1.00 70.31 80 GLY A N 1
ATOM 638 C CA . GLY A 1 80 ? 13.548 1.060 -25.366 1.00 70.31 80 GLY A CA 1
ATOM 639 C C . GLY A 1 80 ? 13.607 0.997 -23.840 1.00 70.31 80 GLY A C 1
ATOM 640 O O . GLY A 1 80 ? 12.698 0.467 -23.199 1.00 70.31 80 GLY A O 1
ATOM 641 N N . LEU A 1 81 ? 14.638 1.609 -23.254 1.00 70.69 81 LEU A N 1
ATOM 642 C CA . LEU A 1 81 ? 14.880 1.586 -21.814 1.00 70.69 81 LEU A CA 1
ATOM 643 C C . LEU A 1 81 ? 13.760 2.286 -21.028 1.00 70.69 81 LEU A C 1
ATOM 645 O O . LEU A 1 81 ? 13.250 1.735 -20.053 1.00 70.69 81 LEU A O 1
ATOM 649 N N . ALA A 1 82 ? 13.301 3.455 -21.488 1.00 72.50 82 ALA A N 1
ATOM 650 C CA . ALA A 1 82 ? 12.214 4.188 -20.835 1.00 72.50 82 ALA A CA 1
ATOM 651 C C . ALA A 1 82 ? 10.906 3.375 -20.788 1.00 72.50 82 ALA A C 1
ATOM 653 O O . ALA A 1 82 ? 10.222 3.346 -19.762 1.00 72.50 82 ALA A O 1
ATOM 654 N N . GLN A 1 83 ? 10.582 2.657 -21.870 1.00 75.75 83 GLN A N 1
ATOM 655 C CA . GLN A 1 83 ? 9.392 1.803 -21.939 1.00 75.75 83 GLN A CA 1
ATOM 656 C C . GLN A 1 83 ? 9.470 0.628 -20.961 1.00 75.75 83 GLN A C 1
ATOM 658 O O . GLN A 1 83 ? 8.490 0.335 -20.271 1.00 75.75 83 GLN A O 1
ATOM 663 N N . MET A 1 84 ? 10.638 -0.009 -20.850 1.00 69.94 84 MET A N 1
ATOM 664 C CA . MET A 1 84 ? 10.856 -1.099 -19.896 1.00 69.94 84 MET A CA 1
ATOM 665 C C . MET A 1 84 ? 10.782 -0.635 -18.442 1.00 69.94 84 MET A C 1
ATOM 667 O O . MET A 1 84 ? 10.146 -1.295 -17.615 1.00 69.94 84 MET A O 1
ATOM 671 N N . ILE A 1 85 ? 11.406 0.504 -18.125 1.00 74.56 85 ILE A N 1
ATOM 672 C CA . ILE A 1 85 ? 11.375 1.083 -16.778 1.00 74.56 85 ILE A CA 1
ATOM 673 C C . ILE A 1 85 ? 9.929 1.410 -16.399 1.00 74.56 85 ILE A C 1
ATOM 675 O O . ILE A 1 85 ? 9.466 1.011 -15.329 1.00 74.56 85 ILE A O 1
ATOM 679 N N . ALA A 1 86 ? 9.181 2.060 -17.292 1.00 78.88 86 ALA A N 1
ATOM 680 C CA . ALA A 1 86 ? 7.781 2.391 -17.057 1.00 78.88 86 ALA A CA 1
ATOM 681 C C . ALA A 1 86 ? 6.906 1.147 -16.832 1.00 78.88 86 ALA A C 1
ATOM 683 O O . ALA A 1 86 ? 6.121 1.111 -15.879 1.00 78.88 86 ALA A O 1
ATOM 684 N N . LEU A 1 87 ? 7.066 0.106 -17.659 1.00 76.44 87 LEU A N 1
ATOM 685 C CA . LEU A 1 87 ? 6.333 -1.154 -17.507 1.00 76.44 87 LEU A CA 1
ATOM 686 C C . LEU A 1 87 ? 6.661 -1.838 -16.173 1.00 76.44 87 LEU A C 1
ATOM 688 O O . LEU A 1 87 ? 5.758 -2.299 -15.475 1.00 76.44 87 LEU A O 1
ATOM 692 N N . SER A 1 88 ? 7.937 -1.853 -15.787 1.00 74.12 88 SER A N 1
ATOM 693 C CA . SER A 1 88 ? 8.393 -2.430 -14.519 1.00 74.12 88 SER A CA 1
ATOM 694 C C . SER A 1 88 ? 7.802 -1.691 -13.319 1.00 74.12 88 SER A C 1
ATOM 696 O O . SER A 1 88 ? 7.297 -2.324 -12.391 1.00 74.12 88 SER A O 1
ATOM 698 N N . ILE A 1 89 ? 7.787 -0.354 -13.352 1.00 77.19 89 ILE A N 1
ATOM 699 C CA . ILE A 1 89 ? 7.160 0.480 -12.315 1.00 77.19 89 ILE A CA 1
ATOM 700 C C . ILE A 1 89 ? 5.667 0.160 -12.196 1.00 77.19 89 ILE A C 1
ATOM 702 O O . ILE A 1 89 ? 5.155 0.004 -11.084 1.00 77.19 89 ILE A O 1
ATOM 706 N N . PHE A 1 90 ? 4.973 0.024 -13.327 1.00 80.81 90 PHE A N 1
ATOM 707 C CA . PHE A 1 90 ? 3.551 -0.299 -13.343 1.00 80.81 90 PHE A CA 1
ATOM 708 C C . PHE A 1 90 ? 3.271 -1.691 -12.763 1.00 80.81 90 PHE A C 1
ATOM 710 O O . PHE A 1 90 ? 2.417 -1.827 -11.887 1.00 80.81 90 PHE A O 1
ATOM 717 N N . LEU A 1 91 ? 4.016 -2.717 -13.189 1.00 77.81 91 LEU A N 1
ATOM 718 C CA . LEU A 1 91 ? 3.853 -4.092 -12.707 1.00 77.81 91 LEU A CA 1
ATOM 719 C C . LEU A 1 91 ? 4.173 -4.218 -11.215 1.00 77.81 91 LEU A C 1
ATOM 721 O O . LEU A 1 91 ? 3.375 -4.780 -10.463 1.00 77.81 91 LEU A O 1
ATOM 725 N N . CYS A 1 92 ? 5.287 -3.642 -10.758 1.00 74.88 92 CYS A N 1
ATOM 726 C CA . CYS A 1 92 ? 5.636 -3.605 -9.337 1.00 74.88 92 CYS A CA 1
ATOM 727 C C . CYS A 1 92 ? 4.565 -2.874 -8.519 1.00 74.88 92 CYS A C 1
ATOM 729 O O . CYS A 1 92 ? 4.168 -3.343 -7.449 1.00 74.88 92 CYS A O 1
ATOM 731 N N . GLY A 1 93 ? 4.053 -1.757 -9.040 1.00 79.19 93 GLY A N 1
ATOM 732 C CA . GLY A 1 93 ? 2.940 -1.015 -8.459 1.00 79.19 93 GLY A CA 1
ATOM 733 C C . GLY A 1 93 ? 1.659 -1.832 -8.343 1.00 79.19 93 GLY A C 1
ATOM 734 O O . GLY A 1 93 ? 1.022 -1.834 -7.291 1.00 79.19 93 GLY A O 1
ATOM 735 N N . ALA A 1 94 ? 1.307 -2.573 -9.393 1.00 82.44 94 ALA A N 1
ATOM 736 C CA . ALA A 1 94 ? 0.135 -3.439 -9.429 1.00 82.44 94 ALA A CA 1
ATOM 737 C C . ALA A 1 94 ? 0.243 -4.603 -8.439 1.00 82.44 94 ALA A C 1
ATOM 739 O O . ALA A 1 94 ? -0.692 -4.843 -7.674 1.00 82.44 94 ALA A O 1
ATOM 740 N N . ILE A 1 95 ? 1.394 -5.279 -8.395 1.00 78.25 95 ILE A N 1
ATOM 741 C CA . ILE A 1 95 ? 1.659 -6.381 -7.459 1.00 78.25 95 ILE A CA 1
ATOM 742 C C . ILE A 1 95 ? 1.627 -5.870 -6.013 1.00 78.25 95 ILE A C 1
ATOM 744 O O . ILE A 1 95 ? 0.957 -6.457 -5.161 1.00 78.25 95 ILE A O 1
ATOM 748 N N . THR A 1 96 ? 2.291 -4.744 -5.739 1.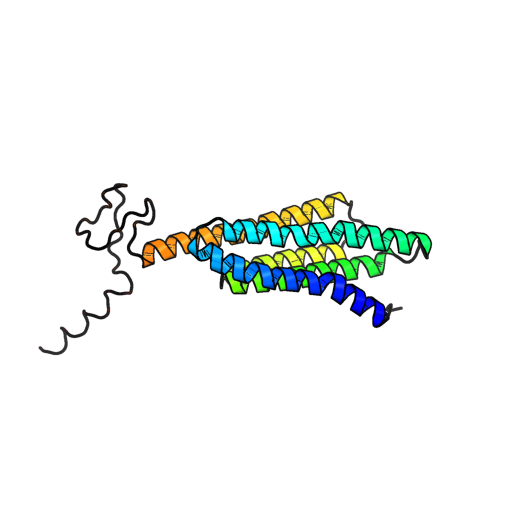00 76.19 96 THR A N 1
ATOM 749 C CA . THR A 1 96 ? 2.300 -4.121 -4.407 1.00 76.19 96 THR A CA 1
ATOM 750 C C . THR A 1 96 ? 0.897 -3.682 -4.004 1.00 76.19 96 THR A C 1
ATOM 752 O O . THR A 1 96 ? 0.443 -3.994 -2.905 1.00 76.19 96 THR A O 1
ATOM 755 N N . GLY A 1 97 ? 0.172 -3.018 -4.906 1.00 81.12 97 GLY A N 1
ATOM 756 C CA . GLY A 1 97 ? -1.210 -2.603 -4.696 1.00 81.12 97 GLY A CA 1
ATOM 757 C C . GLY A 1 97 ? -2.121 -3.788 -4.384 1.00 81.12 97 GLY A C 1
ATOM 758 O O . GLY A 1 97 ? -2.874 -3.733 -3.414 1.00 81.12 97 GLY A O 1
ATOM 759 N N . ALA A 1 98 ? -2.008 -4.886 -5.136 1.00 82.00 98 ALA A N 1
ATOM 760 C CA . ALA A 1 98 ? -2.757 -6.117 -4.893 1.00 82.00 98 ALA A CA 1
ATOM 761 C C . ALA A 1 98 ? -2.413 -6.747 -3.533 1.00 82.00 98 ALA A C 1
ATOM 763 O O . ALA A 1 98 ? -3.320 -7.124 -2.790 1.00 82.00 98 ALA A O 1
ATOM 764 N N . GLY A 1 99 ? -1.128 -6.805 -3.167 1.00 78.38 99 GLY A N 1
ATOM 765 C CA . GLY A 1 99 ? -0.681 -7.306 -1.864 1.00 78.38 99 GLY A CA 1
ATOM 766 C C . GLY A 1 99 ? -1.211 -6.466 -0.699 1.00 78.38 99 GLY A C 1
ATOM 767 O O . GLY A 1 99 ? -1.765 -7.003 0.263 1.00 78.38 99 GLY A O 1
ATOM 768 N N . VAL A 1 100 ? -1.123 -5.138 -0.805 1.00 76.25 100 VAL A N 1
ATOM 769 C CA . VAL A 1 100 ? -1.653 -4.214 0.208 1.00 76.25 100 VAL A CA 1
ATOM 770 C C . VAL A 1 100 ? -3.179 -4.274 0.264 1.00 76.25 100 VAL A C 1
ATOM 772 O O . VAL A 1 100 ? -3.756 -4.231 1.352 1.00 76.25 100 VAL A O 1
ATOM 775 N N . TYR A 1 101 ? -3.858 -4.427 -0.872 1.00 84.88 101 TYR A N 1
ATOM 776 C CA . TYR A 1 101 ? -5.304 -4.624 -0.908 1.00 84.88 101 TYR A CA 1
ATOM 777 C C . TYR A 1 101 ? -5.715 -5.925 -0.223 1.00 84.88 101 TYR A C 1
ATOM 779 O O . TYR A 1 101 ? -6.593 -5.895 0.631 1.00 84.88 101 TYR A O 1
ATOM 787 N N . ALA A 1 102 ? -5.055 -7.044 -0.520 1.00 78.62 102 ALA A N 1
ATOM 788 C CA . ALA A 1 102 ? -5.329 -8.322 0.135 1.00 78.62 102 ALA A CA 1
ATOM 789 C C . ALA A 1 102 ? -5.118 -8.248 1.659 1.00 78.62 102 ALA A C 1
ATOM 791 O O . ALA A 1 102 ? -5.841 -8.886 2.423 1.00 78.62 102 ALA A O 1
ATOM 792 N N . ALA A 1 103 ? -4.152 -7.443 2.107 1.00 73.88 103 ALA A N 1
ATOM 793 C CA . ALA A 1 103 ? -3.874 -7.222 3.522 1.00 73.88 103 ALA A CA 1
ATOM 794 C C . ALA A 1 103 ? -4.900 -6.300 4.212 1.00 73.88 103 ALA A C 1
ATOM 796 O O . ALA A 1 103 ? -5.307 -6.556 5.345 1.00 73.88 103 ALA A O 1
ATOM 797 N N . THR A 1 104 ? -5.315 -5.220 3.548 1.00 80.75 104 THR A N 1
ATOM 798 C CA . THR A 1 104 ? -6.110 -4.137 4.160 1.00 80.75 104 THR A CA 1
ATOM 799 C C . THR A 1 104 ? -7.598 -4.177 3.814 1.00 80.75 104 THR A C 1
ATOM 801 O O . THR A 1 104 ? -8.400 -3.517 4.475 1.00 80.75 104 THR A O 1
ATOM 804 N N . MET A 1 105 ? -7.970 -4.894 2.750 1.00 86.56 105 MET A N 1
ATOM 805 C CA . MET A 1 105 ? -9.274 -4.854 2.070 1.00 86.56 105 MET A CA 1
ATOM 806 C C . MET A 1 105 ? -9.729 -3.428 1.700 1.00 86.56 105 MET A C 1
ATOM 808 O O . MET A 1 105 ? -10.913 -3.169 1.478 1.00 86.56 105 MET A O 1
ATOM 812 N N . SER A 1 106 ? -8.791 -2.477 1.627 1.00 89.12 106 SER A N 1
ATOM 813 C CA . SER A 1 106 ? -9.075 -1.057 1.434 1.00 89.12 106 SER A CA 1
ATOM 814 C C . SER A 1 106 ? -8.953 -0.655 -0.028 1.00 89.12 106 SER A C 1
ATOM 816 O O . SER A 1 106 ? -7.855 -0.588 -0.582 1.00 89.12 106 SER A O 1
ATOM 818 N N . ARG A 1 107 ? -10.087 -0.311 -0.650 1.00 91.69 107 ARG A N 1
ATOM 819 C CA . ARG A 1 107 ? -10.121 0.197 -2.033 1.00 91.69 107 ARG A CA 1
ATOM 820 C C . ARG A 1 107 ? -9.343 1.505 -2.195 1.00 91.69 107 ARG A C 1
ATOM 822 O O . ARG A 1 107 ? -8.746 1.721 -3.241 1.00 91.69 107 ARG A O 1
ATOM 829 N N . LEU A 1 108 ? -9.320 2.349 -1.159 1.00 87.12 108 LEU A N 1
ATOM 830 C CA . LEU A 1 108 ? -8.592 3.619 -1.184 1.00 87.12 108 LEU A CA 1
ATOM 831 C C . LEU A 1 108 ? -7.081 3.393 -1.275 1.00 87.12 108 LEU A C 1
ATOM 833 O O . LEU A 1 108 ? -6.421 4.011 -2.100 1.00 87.12 108 LEU A O 1
ATOM 837 N N . VAL A 1 109 ? -6.540 2.490 -0.453 1.00 83.88 109 VAL A N 1
ATOM 838 C CA . VAL A 1 109 ? -5.095 2.220 -0.439 1.00 83.88 109 VAL A CA 1
ATOM 839 C C . VAL A 1 109 ? -4.656 1.592 -1.763 1.00 83.88 109 VAL A C 1
ATOM 841 O O . VAL A 1 109 ? -3.631 1.987 -2.311 1.00 83.88 109 VAL A O 1
ATOM 844 N N . LEU A 1 110 ? -5.472 0.691 -2.323 1.00 88.94 110 LEU A N 1
ATOM 845 C CA . LEU A 1 110 ? -5.254 0.144 -3.663 1.00 88.94 110 LEU A CA 1
ATOM 846 C C . LEU A 1 110 ? -5.234 1.244 -4.732 1.00 88.94 110 LEU A C 1
ATOM 848 O O . LEU A 1 110 ? -4.302 1.302 -5.529 1.00 88.94 110 LEU A O 1
ATOM 852 N N . ALA A 1 111 ? -6.241 2.122 -4.738 1.00 89.19 111 ALA A N 1
ATOM 853 C CA . ALA A 1 111 ? -6.349 3.200 -5.717 1.00 89.19 111 ALA A CA 1
ATOM 854 C C . ALA A 1 111 ? -5.159 4.167 -5.641 1.00 89.19 111 ALA 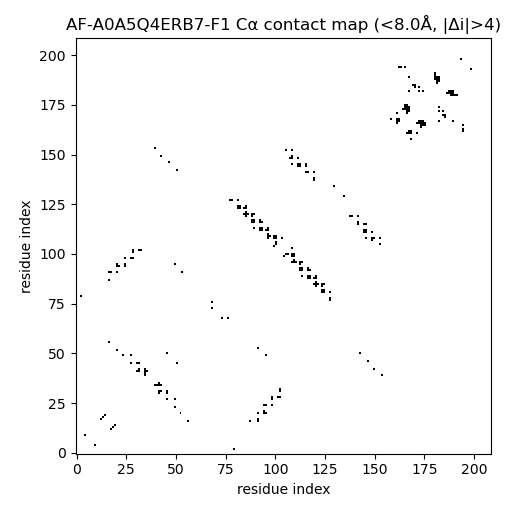A C 1
ATOM 856 O O . ALA A 1 111 ? -4.624 4.549 -6.679 1.00 89.19 111 ALA A O 1
ATOM 857 N N . VAL A 1 112 ? -4.705 4.518 -4.432 1.00 88.06 112 VAL A N 1
ATOM 858 C CA . VAL A 1 112 ? -3.521 5.370 -4.242 1.00 88.06 112 VAL A CA 1
ATOM 859 C C . VAL A 1 112 ? -2.257 4.676 -4.746 1.00 88.06 112 VAL A C 1
ATOM 861 O O . VAL A 1 112 ? -1.491 5.298 -5.474 1.00 88.06 112 VAL A O 1
ATOM 864 N N . ALA A 1 113 ? -2.049 3.397 -4.419 1.00 85.12 113 ALA A N 1
ATOM 865 C CA . ALA A 1 113 ? -0.874 2.654 -4.875 1.00 85.12 113 ALA A CA 1
ATOM 866 C C . ALA A 1 113 ? -0.828 2.542 -6.410 1.00 85.12 113 ALA A C 1
ATOM 868 O O . ALA A 1 113 ? 0.177 2.898 -7.024 1.00 85.12 113 ALA A O 1
ATOM 869 N N . LEU A 1 114 ? -1.935 2.127 -7.038 1.00 88.38 114 LEU A N 1
ATOM 870 C CA . LEU A 1 114 ? -2.036 2.015 -8.496 1.00 88.38 114 LEU A CA 1
ATOM 871 C C . LEU A 1 114 ? -1.902 3.372 -9.189 1.00 88.38 114 LEU A C 1
ATOM 873 O O . LEU A 1 114 ? -1.184 3.486 -10.181 1.00 88.38 114 LEU A O 1
ATOM 877 N N . GLY A 1 115 ? -2.573 4.401 -8.667 1.00 89.19 115 GLY A N 1
ATOM 878 C CA . GLY A 1 115 ? -2.527 5.753 -9.216 1.00 89.19 115 GLY A CA 1
ATOM 879 C C . GLY A 1 115 ? -1.124 6.348 -9.150 1.00 89.19 115 GLY A C 1
ATOM 880 O O . GLY A 1 115 ? -0.624 6.841 -10.158 1.00 89.19 115 GLY A O 1
ATOM 881 N N . ALA A 1 116 ? -0.453 6.231 -8.001 1.00 87.00 116 ALA A N 1
ATOM 882 C CA . ALA A 1 116 ? 0.910 6.722 -7.827 1.00 87.00 116 ALA A CA 1
ATOM 883 C C . ALA A 1 116 ? 1.903 5.982 -8.740 1.00 87.00 116 ALA A C 1
ATOM 885 O O . ALA A 1 116 ? 2.754 6.620 -9.354 1.00 87.00 116 ALA A O 1
ATOM 886 N N . SER A 1 117 ? 1.778 4.659 -8.886 1.00 84.94 117 SER A N 1
ATOM 887 C CA . SER A 1 117 ? 2.634 3.879 -9.792 1.00 84.94 117 SER A CA 1
ATOM 888 C C . SER A 1 117 ? 2.376 4.183 -11.268 1.00 84.94 117 SER A C 1
ATOM 890 O O . SER A 1 117 ? 3.322 4.271 -12.044 1.00 84.94 117 SER A O 1
ATOM 892 N N . SER A 1 118 ? 1.116 4.392 -11.657 1.00 87.75 118 SER A N 1
ATOM 893 C CA . SER A 1 118 ? 0.755 4.759 -13.034 1.00 87.75 118 SER A CA 1
ATOM 894 C C . SER A 1 118 ? 1.263 6.151 -13.395 1.00 87.75 118 SER A C 1
ATOM 896 O O . SER A 1 118 ? 1.828 6.336 -14.469 1.00 87.75 118 SER A O 1
ATOM 898 N N . ALA A 1 119 ? 1.108 7.119 -12.486 1.00 87.12 119 ALA A N 1
ATOM 899 C CA . ALA A 1 119 ? 1.638 8.466 -12.662 1.00 87.12 119 ALA A CA 1
ATOM 900 C C . ALA A 1 119 ? 3.163 8.437 -12.814 1.00 87.12 119 ALA A C 1
ATOM 902 O O . ALA A 1 119 ? 3.699 9.049 -13.732 1.00 87.12 119 ALA A O 1
ATOM 903 N N . LEU A 1 120 ? 3.848 7.664 -11.967 1.00 84.19 120 LEU A N 1
ATOM 904 C CA . LEU A 1 120 ? 5.296 7.512 -12.026 1.00 84.19 120 LEU A CA 1
ATOM 905 C C . LEU A 1 120 ? 5.767 6.880 -13.345 1.00 84.19 120 LEU A C 1
ATOM 907 O O . LEU A 1 120 ? 6.651 7.424 -14.002 1.00 84.19 120 LEU A O 1
ATOM 911 N N . GLY A 1 121 ? 5.155 5.767 -13.761 1.00 81.06 121 GLY A N 1
ATOM 912 C CA . GLY A 1 121 ? 5.482 5.114 -15.031 1.00 81.06 121 GLY A CA 1
ATOM 913 C C . GLY A 1 121 ? 5.199 6.009 -16.241 1.00 81.06 121 GLY A C 1
ATOM 914 O O . GLY A 1 121 ? 6.023 6.098 -17.144 1.00 81.06 121 GLY A O 1
ATOM 915 N N . GLY A 1 122 ? 4.077 6.736 -16.238 1.00 83.75 122 GLY A N 1
ATOM 916 C CA . GLY A 1 122 ? 3.733 7.686 -17.299 1.00 83.75 122 GLY A CA 1
ATOM 917 C C . GLY A 1 122 ? 4.717 8.853 -17.400 1.00 83.75 122 GLY A C 1
ATOM 918 O O . GLY A 1 122 ? 5.108 9.229 -18.500 1.00 83.75 122 GLY A O 1
ATOM 919 N N . VAL A 1 123 ? 5.173 9.386 -16.264 1.00 82.50 123 VAL A N 1
ATOM 920 C CA . VAL A 1 123 ? 6.192 10.446 -16.216 1.00 82.50 123 VAL A CA 1
ATOM 921 C C . VAL A 1 123 ? 7.504 9.990 -16.862 1.00 82.50 123 VAL A C 1
ATOM 923 O O . VAL A 1 123 ? 8.072 10.740 -17.654 1.00 82.50 123 VAL A O 1
ATOM 926 N N . VAL A 1 124 ? 7.941 8.753 -16.600 1.00 78.81 124 VAL A N 1
ATOM 927 C CA . VAL A 1 124 ? 9.139 8.165 -17.230 1.00 78.81 124 VAL A CA 1
ATOM 928 C C . VAL A 1 124 ? 8.993 8.051 -18.753 1.00 78.81 124 VAL A C 1
ATOM 930 O O . VAL A 1 124 ? 9.963 8.255 -19.473 1.00 78.81 124 VAL A O 1
ATOM 933 N N . LEU A 1 125 ? 7.791 7.764 -19.265 1.00 78.62 125 LEU A N 1
ATOM 934 C CA . LEU A 1 125 ? 7.552 7.672 -20.712 1.00 78.62 125 LEU A CA 1
ATOM 935 C C . LEU A 1 125 ? 7.567 9.029 -21.425 1.00 78.62 125 LEU A C 1
ATOM 937 O O . LEU A 1 125 ? 7.884 9.089 -22.610 1.00 78.62 125 LEU A O 1
ATOM 941 N N . ILE A 1 126 ? 7.160 10.098 -20.738 1.00 80.50 126 ILE A N 1
ATOM 942 C CA . ILE A 1 126 ? 6.984 11.424 -21.350 1.00 80.50 126 ILE A CA 1
ATOM 943 C C . ILE A 1 126 ? 8.304 12.200 -21.385 1.00 80.50 126 ILE A C 1
ATOM 945 O O . ILE A 1 126 ? 8.508 13.031 -22.268 1.00 80.50 126 ILE A O 1
ATOM 949 N N . ILE A 1 127 ? 9.200 11.949 -20.433 1.00 78.00 127 ILE A N 1
ATOM 950 C CA . ILE A 1 127 ? 10.390 12.772 -20.224 1.00 78.00 127 ILE A CA 1
ATOM 951 C C . ILE A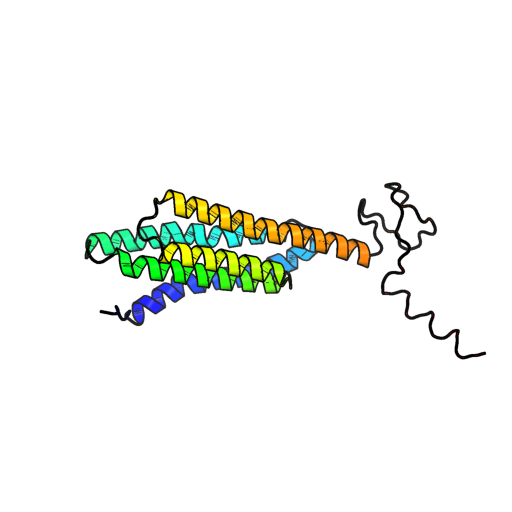 1 127 ? 11.621 11.883 -20.382 1.00 78.00 127 ILE A C 1
ATOM 953 O O . ILE A 1 127 ? 12.027 11.181 -19.459 1.00 78.00 127 ILE A O 1
ATOM 957 N N . ALA A 1 128 ? 12.198 11.925 -21.584 1.00 62.59 128 ALA A N 1
ATOM 958 C CA . ALA A 1 128 ? 13.369 11.132 -21.953 1.00 62.59 128 ALA A CA 1
ATOM 959 C C . ALA A 1 128 ? 14.660 11.573 -21.229 1.00 62.59 128 ALA A C 1
ATOM 961 O O . ALA A 1 128 ? 15.550 10.752 -21.036 1.00 62.59 128 ALA A O 1
ATOM 962 N N . ASP A 1 129 ? 14.730 12.832 -20.776 1.00 72.94 129 ASP A N 1
ATOM 963 C CA . ASP A 1 129 ? 15.938 13.453 -20.213 1.00 72.94 129 ASP A CA 1
ATOM 964 C C . ASP A 1 129 ? 15.752 13.863 -18.743 1.00 72.94 129 ASP A C 1
ATOM 966 O O . ASP A 1 129 ? 15.860 15.038 -18.378 1.00 72.94 129 ASP A O 1
ATOM 970 N N . PHE A 1 130 ? 15.430 12.911 -17.865 1.00 69.25 130 PHE A N 1
ATOM 971 C CA . PHE A 1 130 ? 15.406 13.206 -16.433 1.00 69.25 130 PHE A CA 1
ATOM 972 C C . PHE A 1 130 ? 16.818 13.224 -15.838 1.00 69.25 130 PHE A C 1
ATOM 974 O O . PHE A 1 130 ? 17.556 12.248 -15.987 1.00 69.25 130 PHE A O 1
ATOM 981 N N . PRO A 1 131 ? 17.180 14.264 -15.062 1.00 79.25 131 PRO A N 1
ATOM 982 C CA . PRO A 1 131 ? 18.294 14.157 -14.136 1.00 79.25 131 PRO A CA 1
ATOM 983 C C . PRO A 1 131 ? 18.036 12.992 -13.178 1.00 79.25 131 PRO A C 1
ATOM 985 O O . PRO A 1 131 ? 16.918 12.820 -12.687 1.00 79.25 131 PRO A O 1
ATOM 988 N N . GLU A 1 132 ? 19.076 12.234 -12.847 1.00 72.38 132 GLU A N 1
ATOM 989 C CA . GLU A 1 132 ? 18.985 11.059 -11.966 1.00 72.38 132 GLU A CA 1
ATOM 990 C C . GLU A 1 132 ? 18.279 11.374 -10.630 1.00 72.38 132 GLU A C 1
ATOM 992 O O . GLU A 1 132 ? 17.487 10.588 -10.108 1.00 72.38 132 GLU A O 1
ATOM 997 N N . TRP A 1 133 ? 18.487 12.589 -10.114 1.00 74.25 133 TRP A N 1
ATOM 998 C CA . TRP A 1 133 ? 17.861 13.096 -8.892 1.00 74.25 133 TRP A CA 1
ATOM 999 C C . TRP A 1 133 ? 16.335 13.200 -8.966 1.00 74.25 133 TRP A C 1
ATOM 1001 O O . TRP A 1 133 ? 15.659 13.059 -7.945 1.00 74.25 133 TRP A O 1
ATOM 1011 N N . SER A 1 134 ? 15.766 13.428 -10.150 1.00 77.12 134 SER A N 1
ATOM 1012 C CA . SER A 1 134 ? 14.317 13.516 -10.325 1.00 77.12 134 SER A CA 1
ATOM 1013 C C . SER A 1 134 ? 13.648 12.167 -10.089 1.00 77.12 134 SER A C 1
ATOM 1015 O O . SER A 1 134 ? 12.611 12.122 -9.431 1.00 77.12 134 SER A O 1
ATOM 1017 N N . LEU A 1 135 ? 14.261 11.064 -10.529 1.00 72.56 135 LEU A N 1
ATOM 1018 C CA . LEU A 1 135 ? 13.751 9.713 -10.268 1.00 72.56 135 LEU A CA 1
ATOM 1019 C C . LEU A 1 135 ? 13.731 9.409 -8.767 1.00 72.56 135 LEU A C 1
ATOM 1021 O O . LEU A 1 135 ? 12.740 8.886 -8.255 1.00 72.56 135 LEU A O 1
ATOM 1025 N N . ILE A 1 136 ? 14.775 9.825 -8.044 1.00 76.69 136 ILE A N 1
ATOM 1026 C CA . ILE A 1 136 ? 14.830 9.725 -6.579 1.00 76.69 136 ILE A CA 1
ATOM 1027 C C . ILE A 1 136 ? 13.698 10.543 -5.941 1.00 76.69 136 ILE A C 1
ATOM 1029 O O . ILE A 1 136 ? 12.990 10.038 -5.068 1.00 76.69 136 ILE A O 1
ATOM 1033 N N . ALA A 1 137 ? 13.484 11.785 -6.385 1.00 81.06 137 ALA A N 1
ATOM 1034 C CA . ALA A 1 137 ? 12.428 12.648 -5.855 1.00 81.06 137 ALA A CA 1
ATOM 1035 C C . ALA A 1 137 ? 11.026 12.066 -6.095 1.00 81.06 137 ALA A C 1
ATOM 1037 O O . ALA A 1 137 ? 10.205 12.017 -5.177 1.00 81.06 137 ALA A O 1
ATOM 1038 N N . PHE A 1 138 ? 10.758 11.570 -7.303 1.00 78.62 138 PHE A N 1
ATOM 1039 C CA . PHE A 1 138 ? 9.490 10.930 -7.639 1.00 78.62 138 PHE A CA 1
ATOM 1040 C C . PHE A 1 138 ? 9.250 9.646 -6.850 1.00 78.62 138 PHE A C 1
ATOM 1042 O O . PHE A 1 138 ? 8.129 9.377 -6.418 1.00 78.62 138 PHE A O 1
ATOM 1049 N N . TYR A 1 139 ? 10.302 8.868 -6.624 1.00 76.00 139 TYR A N 1
ATOM 1050 C CA . TYR A 1 139 ? 10.236 7.696 -5.773 1.00 76.00 139 TYR A CA 1
ATOM 1051 C C . TYR A 1 139 ? 9.899 8.075 -4.327 1.00 76.00 139 TYR A C 1
ATOM 1053 O O . TYR A 1 139 ? 8.959 7.524 -3.760 1.00 76.00 139 TYR A O 1
ATOM 1061 N N . ILE A 1 140 ? 10.585 9.060 -3.739 1.00 80.94 140 ILE A N 1
ATOM 1062 C CA . ILE A 1 140 ? 10.260 9.565 -2.393 1.00 80.94 140 ILE A CA 1
ATOM 1063 C C . ILE A 1 140 ? 8.802 10.033 -2.336 1.00 80.94 140 ILE A C 1
ATOM 1065 O O . ILE A 1 140 ? 8.085 9.716 -1.387 1.00 80.94 140 ILE A O 1
ATOM 1069 N N . PHE A 1 141 ? 8.338 10.739 -3.365 1.00 84.12 141 PHE A N 1
ATOM 1070 C CA . PHE A 1 141 ? 6.950 11.176 -3.463 1.00 84.12 141 PHE A CA 1
ATOM 1071 C C . PHE A 1 141 ? 5.966 9.995 -3.497 1.00 84.12 141 PHE A C 1
ATOM 1073 O O . PHE A 1 141 ? 4.970 9.996 -2.765 1.00 84.12 141 PHE A O 1
ATOM 1080 N N . TRP A 1 142 ? 6.260 8.959 -4.288 1.00 82.44 142 TRP A N 1
ATOM 1081 C CA . TRP A 1 142 ? 5.490 7.714 -4.314 1.00 82.44 142 TRP A CA 1
ATOM 1082 C C . TRP A 1 142 ? 5.442 7.070 -2.921 1.00 82.44 142 TRP A C 1
ATOM 1084 O O . TRP A 1 142 ? 4.361 6.718 -2.443 1.00 82.44 142 TRP A O 1
ATOM 1094 N N . GLN A 1 143 ? 6.579 7.023 -2.219 1.00 79.56 143 GLN A N 1
ATOM 1095 C CA . GLN A 1 143 ? 6.667 6.449 -0.877 1.00 79.56 143 GLN A CA 1
ATOM 1096 C C . GLN A 1 143 ? 5.824 7.187 0.147 1.00 79.56 143 GLN A C 1
ATOM 1098 O O . GLN A 1 143 ? 5.034 6.578 0.872 1.00 79.56 143 GLN A O 1
ATOM 1103 N N . ILE A 1 144 ? 5.960 8.510 0.188 1.00 84.69 144 ILE A N 1
ATOM 1104 C CA . ILE A 1 144 ? 5.176 9.354 1.085 1.00 84.69 144 ILE A CA 1
ATOM 1105 C C . ILE A 1 144 ? 3.684 9.163 0.796 1.00 84.69 144 ILE A C 1
ATOM 1107 O O . ILE A 1 144 ? 2.898 9.044 1.737 1.00 84.69 144 ILE A O 1
ATOM 1111 N N . SER A 1 145 ? 3.289 9.056 -0.475 1.00 84.38 145 SER A N 1
ATOM 1112 C CA . SER A 1 145 ? 1.888 8.869 -0.870 1.00 84.38 145 SER A CA 1
ATOM 1113 C C . SER A 1 145 ? 1.303 7.553 -0.343 1.00 84.38 145 SER A C 1
ATOM 1115 O O . SER A 1 145 ? 0.247 7.557 0.299 1.00 84.38 145 SER A O 1
ATOM 1117 N N . VAL A 1 146 ? 2.003 6.430 -0.544 1.00 80.06 146 VAL A N 1
ATOM 1118 C CA . VAL A 1 146 ? 1.554 5.105 -0.079 1.00 80.06 146 VAL A CA 1
ATOM 1119 C C . VAL A 1 146 ? 1.560 5.024 1.449 1.00 80.06 146 VAL A C 1
ATOM 1121 O O . VAL A 1 146 ? 0.563 4.606 2.044 1.00 80.06 146 VAL A O 1
ATOM 1124 N N . LEU A 1 147 ? 2.633 5.484 2.103 1.00 81.56 147 LEU A N 1
ATOM 1125 C CA . LEU A 1 147 ? 2.731 5.521 3.567 1.00 81.56 147 LEU A CA 1
ATOM 1126 C C . LEU A 1 147 ? 1.621 6.368 4.190 1.00 81.56 147 LEU A C 1
ATOM 1128 O O . LEU A 1 147 ? 0.997 5.942 5.162 1.00 81.56 147 LEU A O 1
ATOM 1132 N N . THR A 1 148 ? 1.329 7.533 3.611 1.00 85.06 148 THR A N 1
ATOM 1133 C CA . THR A 1 148 ? 0.242 8.402 4.078 1.00 85.06 148 THR A CA 1
ATOM 1134 C C . THR A 1 148 ? -1.096 7.678 3.971 1.00 85.06 148 THR A C 1
ATOM 1136 O O . THR A 1 148 ? -1.834 7.616 4.955 1.00 85.06 148 THR A O 1
ATOM 1139 N N . ALA A 1 149 ? -1.398 7.050 2.830 1.00 84.56 149 ALA A N 1
ATOM 1140 C CA . ALA A 1 149 ? -2.640 6.294 2.657 1.00 84.56 149 ALA A CA 1
ATOM 1141 C C . ALA A 1 149 ? -2.767 5.132 3.658 1.00 84.56 149 ALA A C 1
ATOM 1143 O O . ALA A 1 149 ? -3.828 4.945 4.262 1.00 84.56 149 ALA A O 1
ATOM 1144 N N . MET A 1 150 ? -1.683 4.386 3.890 1.00 79.75 150 MET A N 1
ATOM 1145 C CA . MET A 1 150 ? -1.655 3.306 4.881 1.00 79.75 150 MET A CA 1
ATOM 1146 C C . MET A 1 150 ? -1.840 3.824 6.308 1.00 79.75 150 MET A C 1
ATOM 1148 O O . MET A 1 150 ? -2.562 3.204 7.089 1.00 79.75 150 MET A O 1
ATOM 1152 N N . TRP A 1 151 ? -1.240 4.964 6.654 1.00 84.06 151 TRP A N 1
ATOM 1153 C CA . TRP A 1 151 ? -1.385 5.580 7.972 1.00 84.06 151 TRP A CA 1
ATOM 1154 C C . TRP A 1 151 ? -2.828 6.009 8.249 1.00 84.06 151 TRP A C 1
ATOM 1156 O O . TRP A 1 151 ? -3.377 5.683 9.305 1.00 84.06 151 TRP A O 1
ATOM 1166 N N . TRP A 1 152 ? -3.481 6.665 7.284 1.00 86.44 152 TRP A N 1
ATOM 1167 C CA . TRP A 1 152 ? -4.894 7.042 7.392 1.00 86.44 152 TRP A CA 1
ATOM 1168 C C . TRP A 1 152 ? -5.807 5.824 7.525 1.00 86.44 152 TRP A C 1
ATOM 1170 O O . TRP A 1 152 ? -6.697 5.815 8.381 1.00 86.44 152 TRP A O 1
ATOM 1180 N N . TRP A 1 153 ? -5.556 4.772 6.742 1.00 86.31 153 TRP A N 1
ATOM 1181 C CA . TRP A 1 153 ? -6.291 3.516 6.865 1.00 86.31 153 TRP A CA 1
ATOM 1182 C C . TRP A 1 153 ? -6.100 2.876 8.246 1.00 86.31 153 TRP A C 1
ATOM 1184 O O . TRP A 1 153 ? -7.084 2.557 8.911 1.00 86.31 153 TRP A O 1
ATOM 11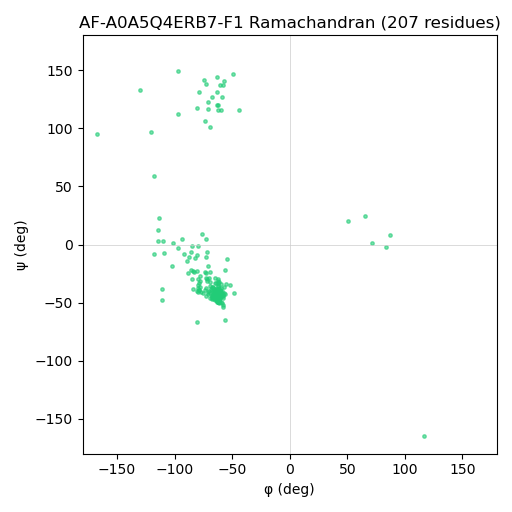94 N N . ALA A 1 154 ? -4.859 2.751 8.721 1.00 83.75 154 ALA A N 1
ATOM 1195 C CA . ALA A 1 154 ? -4.552 2.143 10.015 1.00 83.75 154 ALA A CA 1
ATOM 1196 C C . ALA A 1 154 ? -5.176 2.928 11.180 1.00 83.75 154 ALA A C 1
ATOM 1198 O O . ALA A 1 154 ? -5.690 2.337 12.133 1.00 83.75 154 ALA A O 1
ATOM 1199 N N . LYS A 1 155 ? -5.179 4.264 11.092 1.00 86.00 155 LYS A N 1
ATOM 1200 C CA . LYS A 1 155 ? -5.851 5.139 12.058 1.00 86.00 155 LYS A CA 1
ATOM 1201 C C . LYS A 1 155 ? -7.362 4.900 12.064 1.00 86.00 155 LYS A C 1
ATOM 1203 O O . LYS A 1 155 ? -7.936 4.730 13.138 1.00 86.00 155 LYS A O 1
ATOM 1208 N N . GLY A 1 156 ? -7.992 4.841 10.890 1.00 87.12 156 GLY A N 1
ATOM 1209 C CA . GLY A 1 156 ? -9.425 4.567 10.755 1.00 87.12 156 GLY A CA 1
ATOM 1210 C C . GLY A 1 156 ? -9.813 3.185 11.281 1.00 87.12 156 GLY A C 1
ATOM 1211 O O . GLY A 1 156 ? -10.752 3.059 12.062 1.00 87.12 156 GLY A O 1
ATOM 1212 N N . GLU A 1 157 ? -9.046 2.157 10.933 1.00 85.19 157 GLU A N 1
ATOM 1213 C CA . GLU A 1 157 ? -9.274 0.785 11.388 1.00 85.19 157 GLU A CA 1
ATOM 1214 C C . GLU A 1 157 ? -9.118 0.652 12.908 1.00 85.19 157 GLU A C 1
ATOM 1216 O O . GLU A 1 157 ? -9.924 -0.005 13.563 1.00 85.19 157 GLU A O 1
ATOM 1221 N N . ARG A 1 158 ? -8.136 1.336 13.510 1.00 83.94 158 ARG A N 1
ATOM 1222 C CA . ARG A 1 158 ? -7.982 1.376 14.973 1.00 83.94 158 ARG A CA 1
ATOM 1223 C C . ARG A 1 158 ? -9.195 2.002 15.658 1.00 83.94 158 ARG A C 1
ATOM 1225 O O . ARG A 1 158 ? -9.614 1.510 16.702 1.00 83.94 158 ARG A O 1
ATOM 1232 N N . ILE A 1 159 ? -9.745 3.074 15.088 1.00 84.06 159 ILE A N 1
ATOM 1233 C CA . ILE A 1 159 ? -10.954 3.727 15.607 1.00 84.06 159 ILE A CA 1
ATOM 1234 C C . ILE A 1 159 ? -12.154 2.781 15.491 1.00 84.06 159 ILE A C 1
ATOM 1236 O O . ILE A 1 159 ? -12.866 2.596 16.474 1.00 84.06 159 ILE A O 1
ATOM 1240 N N . ARG A 1 160 ? -12.333 2.130 14.333 1.00 84.38 160 ARG A N 1
ATOM 1241 C CA . ARG A 1 160 ? -13.417 1.160 14.104 1.00 84.38 160 ARG A CA 1
ATOM 1242 C C . ARG A 1 160 ? -13.346 -0.019 15.067 1.00 84.38 160 ARG A C 1
ATOM 1244 O O . ARG A 1 160 ? -14.321 -0.288 15.751 1.00 84.38 160 ARG A O 1
ATOM 1251 N N . ARG A 1 161 ? -12.177 -0.648 15.218 1.00 83.75 161 ARG A N 1
ATOM 1252 C CA . ARG A 1 161 ? -11.992 -1.776 16.148 1.00 83.75 161 ARG A CA 1
ATOM 1253 C C . ARG A 1 161 ? -12.279 -1.408 17.599 1.00 83.75 161 ARG A C 1
ATOM 1255 O O . ARG A 1 161 ? -12.860 -2.214 18.311 1.00 83.75 161 ARG A O 1
ATOM 1262 N N . ARG A 1 162 ? -11.881 -0.206 18.034 1.00 82.81 162 ARG A N 1
ATOM 1263 C CA . ARG A 1 162 ? -12.202 0.295 19.383 1.00 82.81 162 ARG A CA 1
ATOM 1264 C C . ARG A 1 162 ? -13.705 0.496 19.561 1.00 82.81 162 ARG A C 1
ATOM 1266 O O . ARG A 1 162 ? -14.242 0.110 20.592 1.00 82.81 162 ARG A O 1
ATOM 1273 N N . ALA A 1 163 ? -14.373 1.054 18.551 1.00 83.25 163 ALA A N 1
ATOM 1274 C CA . ALA A 1 163 ? -15.822 1.213 18.570 1.00 83.25 163 ALA A CA 1
ATOM 1275 C C . ALA A 1 163 ? -16.546 -0.147 18.617 1.00 83.25 163 ALA A C 1
ATOM 1277 O O . ALA A 1 163 ? -17.455 -0.324 19.425 1.00 83.25 163 ALA A O 1
ATOM 1278 N N . ASP A 1 164 ? -16.098 -1.124 17.824 1.00 84.94 164 ASP A N 1
ATOM 1279 C CA . ASP A 1 164 ? -16.693 -2.465 17.765 1.00 84.94 164 ASP A CA 1
ATOM 1280 C C . ASP A 1 164 ? -16.462 -3.275 19.052 1.00 84.94 164 ASP A C 1
ATOM 1282 O O . ASP A 1 164 ? -17.325 -4.053 19.453 1.00 84.94 164 ASP A O 1
ATOM 1286 N N . SER A 1 165 ? -15.329 -3.076 19.738 1.00 84.75 165 SER A N 1
ATOM 1287 C CA . SER A 1 165 ? -15.030 -3.749 21.010 1.00 84.75 165 SER A CA 1
ATOM 1288 C C . SER A 1 165 ? -15.725 -3.121 22.220 1.00 84.75 165 SER A C 1
ATOM 1290 O O . SER A 1 165 ? -15.508 -3.577 23.337 1.00 84.75 165 SER A O 1
ATOM 1292 N N . GLY A 1 166 ? -16.497 -2.045 22.034 1.00 87.31 166 GLY A N 1
ATOM 1293 C CA . GLY A 1 166 ? -17.065 -1.286 23.145 1.00 87.31 166 GLY A CA 1
ATOM 1294 C C . GLY A 1 166 ? -16.006 -0.593 24.006 1.00 87.31 166 GLY A C 1
ATOM 1295 O O . GLY A 1 166 ? -16.265 -0.333 25.172 1.00 87.31 166 GLY A O 1
ATOM 1296 N N . ALA A 1 167 ? -14.821 -0.295 23.464 1.00 89.38 167 ALA A N 1
ATOM 1297 C CA . ALA A 1 167 ? -13.776 0.431 24.180 1.00 89.38 167 ALA A CA 1
ATOM 1298 C C . ALA A 1 167 ? -13.801 1.927 23.828 1.00 89.38 167 ALA A C 1
ATOM 1300 O O . ALA A 1 167 ? -14.122 2.327 22.707 1.00 89.38 167 ALA A O 1
ATOM 1301 N N . CYS A 1 168 ? -13.398 2.780 24.768 1.00 88.50 168 CYS A N 1
ATOM 1302 C CA . CYS A 1 168 ? -13.262 4.211 24.537 1.00 88.50 168 CYS A CA 1
ATOM 1303 C C . CYS A 1 168 ? -12.271 4.477 23.393 1.00 88.50 168 CYS A C 1
ATOM 1305 O O . CYS A 1 168 ? -11.118 4.037 23.422 1.00 88.50 168 CYS A O 1
ATOM 1307 N N . ILE A 1 169 ? -12.691 5.256 22.392 1.00 87.31 169 ILE A N 1
ATOM 1308 C CA . ILE A 1 169 ? -11.875 5.549 21.204 1.00 87.31 169 ILE A CA 1
ATOM 1309 C C . ILE A 1 169 ? -10.591 6.307 21.573 1.00 87.31 169 ILE A C 1
ATOM 1311 O O . ILE A 1 169 ? -9.561 6.096 20.928 1.00 87.31 169 ILE A O 1
ATOM 1315 N N . LYS A 1 170 ? -10.621 7.141 22.621 1.00 86.69 170 LYS A N 1
ATOM 1316 C CA . LYS A 1 170 ? -9.484 7.962 23.063 1.00 86.69 170 LYS A CA 1
ATOM 1317 C C . LYS A 1 170 ? -8.491 7.162 23.903 1.00 86.69 170 LYS A C 1
ATOM 1319 O O . LYS A 1 170 ? -7.380 6.900 23.438 1.00 86.69 170 LYS A O 1
ATOM 1324 N N . CYS A 1 171 ? -8.894 6.727 25.098 1.00 90.50 171 CYS A N 1
ATOM 1325 C CA . CYS A 1 171 ? -7.993 6.059 26.045 1.00 90.50 171 CYS A CA 1
ATOM 1326 C C . CYS A 1 171 ? -7.912 4.533 25.868 1.00 90.50 171 CYS A C 1
ATOM 1328 O O . CYS A 1 171 ? -6.884 3.943 26.179 1.00 90.50 171 CYS A O 1
ATOM 1330 N N . GLY A 1 172 ? -8.936 3.892 25.299 1.00 88.00 172 GLY A N 1
ATOM 1331 C CA . GLY A 1 172 ? -9.009 2.433 25.171 1.00 88.00 172 GLY A CA 1
ATOM 1332 C C . GLY A 1 172 ? -9.611 1.704 26.375 1.00 88.00 172 GLY A C 1
ATOM 1333 O O . GLY A 1 172 ? -9.572 0.480 26.378 1.00 88.00 172 GLY A O 1
ATOM 1334 N N . TYR A 1 173 ? -10.163 2.421 27.363 1.00 90.62 173 TYR A N 1
ATOM 1335 C CA . TYR A 1 173 ? -10.881 1.820 28.493 1.00 90.62 173 TYR A CA 1
ATOM 1336 C C . TYR A 1 173 ? -12.092 1.015 28.010 1.00 90.62 173 TYR A C 1
ATOM 1338 O O . TYR A 1 173 ? -12.817 1.477 27.129 1.00 90.62 173 TYR A O 1
ATOM 1346 N N . ASP A 1 174 ? -12.313 -0.167 28.574 1.00 92.75 174 ASP A N 1
ATOM 1347 C CA . ASP A 1 174 ? -13.462 -1.009 28.245 1.00 92.75 174 ASP A CA 1
ATOM 1348 C C . ASP A 1 174 ? -14.757 -0.383 28.796 1.00 92.75 174 ASP A C 1
ATOM 1350 O O . ASP A 1 174 ? -14.908 -0.200 30.001 1.00 92.75 174 ASP A O 1
ATOM 1354 N N . LEU A 1 175 ? -15.686 -0.007 27.913 1.00 90.75 175 LEU A N 1
ATOM 1355 C CA . LEU A 1 175 ? -16.970 0.601 28.281 1.00 90.75 175 LEU A CA 1
ATOM 1356 C C . LEU A 1 175 ? -18.084 -0.448 28.418 1.00 90.75 175 LEU A C 1
ATOM 1358 O O . LEU A 1 175 ? -19.249 -0.090 28.631 1.00 90.75 175 LEU A O 1
ATOM 1362 N N . THR A 1 176 ? -17.775 -1.741 28.290 1.00 89.44 176 THR A N 1
ATOM 1363 C CA . THR A 1 176 ? -18.767 -2.797 28.488 1.00 89.44 176 THR A CA 1
ATOM 1364 C C . THR A 1 176 ? -19.284 -2.774 29.932 1.00 89.44 176 THR A C 1
ATOM 1366 O O . THR A 1 176 ? -18.546 -2.858 30.905 1.00 89.44 176 THR A O 1
ATOM 1369 N N . GLY A 1 177 ? -20.599 -2.582 30.088 1.00 88.19 177 GLY A N 1
ATOM 1370 C CA . GLY A 1 177 ? -21.255 -2.505 31.401 1.00 88.19 177 GLY A CA 1
ATOM 1371 C C . GLY A 1 177 ? -21.223 -1.131 32.084 1.00 88.19 177 GLY A C 1
ATOM 1372 O O . GLY A 1 177 ? -21.853 -0.972 33.133 1.00 88.19 177 GLY A O 1
ATOM 1373 N N . LEU A 1 178 ? -20.576 -0.119 31.495 1.00 90.50 178 LEU A N 1
ATOM 1374 C CA . LEU A 1 178 ? -20.567 1.230 32.059 1.00 90.50 178 LEU A CA 1
ATOM 1375 C C . LEU A 1 178 ? -21.956 1.882 31.922 1.00 90.50 178 LEU A C 1
ATOM 1377 O O . LEU A 1 178 ? -22.496 1.999 30.824 1.00 90.50 178 LEU A O 1
ATOM 1381 N N . ARG A 1 179 ? -22.547 2.308 33.048 1.00 89.06 179 ARG A N 1
ATOM 1382 C CA . ARG A 1 179 ? -23.831 3.046 33.067 1.00 89.06 179 ARG A CA 1
ATOM 1383 C C . ARG A 1 179 ? -23.662 4.555 32.880 1.00 89.06 179 ARG A C 1
ATOM 1385 O O . ARG A 1 179 ? -24.617 5.232 32.519 1.00 89.06 179 ARG A O 1
ATOM 1392 N N . SER A 1 180 ? -22.470 5.073 33.167 1.00 91.19 180 SER A N 1
ATOM 1393 C CA . SER A 1 180 ? -22.150 6.490 33.007 1.00 91.19 180 SER A CA 1
ATOM 1394 C C . SER A 1 180 ? -22.022 6.843 31.520 1.00 91.19 180 SER A C 1
ATOM 1396 O O . SER A 1 180 ? -21.367 6.098 30.789 1.00 91.19 180 SER A O 1
ATOM 1398 N N . PRO A 1 181 ? -22.560 7.991 31.066 1.00 90.94 181 PRO A N 1
ATOM 1399 C CA . PRO A 1 181 ? -22.328 8.504 29.718 1.00 90.94 181 PRO A CA 1
ATOM 1400 C C . PRO A 1 181 ? -20.933 9.130 29.559 1.00 90.94 181 PRO A C 1
ATOM 1402 O O . PRO A 1 181 ? -20.674 9.777 28.553 1.00 90.94 181 PRO A O 1
ATOM 1405 N N . VAL A 1 182 ? -20.039 8.994 30.543 1.00 95.62 182 VAL A N 1
ATOM 1406 C CA . VAL A 1 182 ? -18.695 9.585 30.543 1.00 95.62 182 VAL A CA 1
ATOM 1407 C C . VAL A 1 182 ? -17.664 8.516 30.888 1.00 95.62 182 VAL A C 1
ATOM 1409 O O . VAL A 1 182 ? -17.841 7.769 31.853 1.00 95.62 182 VAL A O 1
ATOM 1412 N N . CYS A 1 183 ? -16.581 8.450 30.112 1.00 94.44 183 CYS A N 1
ATOM 1413 C CA . CYS A 1 183 ? -15.477 7.526 30.351 1.00 94.44 183 CYS A CA 1
ATOM 1414 C C . CYS A 1 183 ? -14.726 7.901 31.645 1.00 94.44 183 CYS A C 1
ATOM 1416 O O . CYS A 1 183 ? -14.248 9.032 31.737 1.00 94.44 183 CYS A O 1
ATOM 1418 N N . PRO A 1 184 ? -14.524 6.971 32.598 1.00 94.75 184 PRO A N 1
ATOM 1419 C CA . PRO A 1 184 ? -13.896 7.286 33.884 1.00 94.75 184 PRO A CA 1
ATOM 1420 C C . PRO A 1 184 ? -12.430 7.723 33.756 1.00 94.75 184 PRO A C 1
ATOM 1422 O O . PRO A 1 184 ? -11.993 8.586 34.504 1.00 94.75 184 PRO A O 1
ATOM 1425 N N . GLU A 1 185 ? -11.692 7.187 32.777 1.00 96.06 185 GLU A N 1
ATOM 1426 C CA . GLU A 1 185 ? -10.258 7.483 32.623 1.00 96.06 185 GLU A CA 1
ATOM 1427 C C . GLU A 1 185 ? -9.961 8.827 31.949 1.00 96.06 185 GLU A C 1
ATOM 1429 O O . GLU A 1 185 ? -8.986 9.493 32.279 1.00 96.06 185 GLU A O 1
ATOM 1434 N N . CYS A 1 186 ? -10.761 9.221 30.953 1.00 95.56 186 CYS A N 1
ATOM 1435 C CA . CYS A 1 186 ? -10.452 10.395 30.127 1.00 95.56 186 CYS A CA 1
ATOM 1436 C C . CYS A 1 186 ? -11.479 11.522 30.215 1.00 95.56 186 CYS A C 1
ATOM 1438 O O . CYS A 1 186 ? -11.229 12.587 29.657 1.00 95.56 186 CYS A O 1
ATOM 1440 N N . GLY A 1 187 ? -12.621 11.295 30.870 1.00 95.44 187 GLY A N 1
ATOM 1441 C CA . GLY A 1 187 ? -13.686 12.286 31.006 1.00 95.44 187 GLY A CA 1
ATOM 1442 C C . GLY A 1 187 ? -14.462 12.583 29.718 1.00 95.44 187 GLY A C 1
ATOM 1443 O O . GLY A 1 187 ? -15.362 13.417 29.743 1.00 95.44 187 GLY A O 1
ATOM 1444 N N . ASP A 1 188 ? -14.154 11.919 28.599 1.00 93.62 188 ASP A N 1
ATOM 1445 C CA . ASP A 1 188 ? -14.882 12.152 27.352 1.00 93.62 188 ASP A CA 1
ATOM 1446 C C . ASP A 1 188 ? -16.280 11.513 27.404 1.00 93.62 188 ASP A C 1
ATOM 1448 O O . ASP A 1 188 ? -16.431 10.389 27.911 1.00 93.62 188 ASP A O 1
ATOM 1452 N N . PRO A 1 189 ? -17.300 12.191 26.848 1.00 92.38 189 PRO A N 1
ATOM 1453 C CA . PRO A 1 189 ? -18.627 11.620 26.714 1.00 92.38 189 PRO A CA 1
ATOM 1454 C C . PRO A 1 189 ? -18.588 10.390 25.800 1.00 92.38 189 PRO A C 1
ATOM 1456 O O . PRO A 1 189 ? -18.027 10.405 24.703 1.00 92.38 189 PRO A O 1
ATOM 1459 N N . VAL A 1 190 ? -19.195 9.307 26.270 1.00 89.38 190 VAL A N 1
ATOM 1460 C CA . VAL A 1 190 ? -19.438 8.087 25.509 1.00 89.38 190 VAL A CA 1
ATOM 1461 C C . VAL A 1 190 ? -20.670 8.338 24.652 1.00 89.38 190 VAL A C 1
ATOM 1463 O O . VAL A 1 190 ? -21.748 8.575 25.192 1.00 89.38 190 VAL A O 1
ATOM 1466 N N . ASP A 1 191 ? -20.526 8.294 23.326 1.00 81.00 191 ASP A N 1
ATOM 1467 C CA . ASP A 1 191 ? -21.682 8.365 22.430 1.00 81.00 191 ASP A CA 1
ATOM 1468 C C . ASP A 1 191 ? -22.584 7.143 22.710 1.00 81.00 191 ASP A C 1
ATOM 1470 O O . ASP A 1 191 ? -22.140 6.008 22.506 1.00 81.00 191 ASP A O 1
ATOM 1474 N N . PRO A 1 192 ? -23.826 7.327 23.200 1.00 67.69 192 PRO A N 1
ATOM 1475 C CA . PRO A 1 192 ? -24.701 6.227 23.588 1.00 67.69 192 PRO A CA 1
ATOM 1476 C C . PRO A 1 192 ? -25.260 5.456 22.391 1.00 67.69 192 PRO A C 1
ATOM 1478 O O . PRO A 1 192 ? -26.101 4.577 22.601 1.00 67.69 192 PRO A O 1
ATOM 1481 N N . ARG A 1 193 ? -24.838 5.765 21.149 1.00 69.56 193 ARG A N 1
ATOM 1482 C CA . ARG A 1 193 ? -25.231 5.005 19.957 1.00 69.56 193 ARG A CA 1
ATOM 1483 C C . ARG A 1 193 ? -25.144 3.509 20.265 1.00 69.56 193 ARG A C 1
ATOM 1485 O O . ARG A 1 193 ? -24.051 3.006 20.536 1.00 69.56 193 ARG A O 1
ATOM 1492 N N . PRO A 1 194 ? -26.281 2.790 20.252 1.00 58.12 194 PRO A N 1
ATOM 1493 C CA . PRO A 1 194 ? -26.283 1.374 20.548 1.00 58.12 194 PRO A CA 1
ATOM 1494 C C . PRO A 1 194 ? -25.383 0.707 19.518 1.00 58.12 194 PRO A C 1
ATOM 1496 O O . PRO A 1 194 ? -25.661 0.759 18.319 1.00 58.12 194 PRO A O 1
ATOM 1499 N N . GLY A 1 195 ? -24.276 0.125 19.986 1.00 62.84 195 GLY A N 1
ATOM 1500 C CA . GLY A 1 195 ? -23.404 -0.660 19.126 1.00 62.84 195 GLY A CA 1
ATOM 1501 C C . GLY A 1 195 ? -24.252 -1.663 18.333 1.00 62.84 195 GLY A C 1
ATOM 1502 O O . GLY A 1 195 ? -25.266 -2.145 18.859 1.00 62.84 195 GLY A O 1
ATOM 1503 N N . PRO A 1 196 ? -23.877 -1.986 17.085 1.00 61.91 196 PRO A N 1
ATOM 1504 C CA . PRO A 1 196 ? -24.708 -2.760 16.157 1.00 61.91 196 PRO A CA 1
ATOM 1505 C C . PRO A 1 196 ? -25.196 -4.122 16.700 1.00 61.91 196 PRO A C 1
ATOM 1507 O O . PRO A 1 196 ? -26.120 -4.704 16.141 1.00 61.91 196 PRO A O 1
ATOM 1510 N N . GLY A 1 197 ? -24.653 -4.609 17.822 1.00 56.97 197 GLY A N 1
ATOM 1511 C CA . GLY A 1 197 ? -25.094 -5.824 18.511 1.00 56.97 197 GLY A CA 1
ATOM 1512 C C . GLY A 1 197 ? -26.301 -5.714 19.461 1.00 56.97 197 GLY A C 1
ATOM 1513 O O . GLY A 1 197 ? -26.817 -6.757 19.852 1.00 56.97 197 GLY A O 1
ATOM 1514 N N . ARG A 1 198 ? -26.800 -4.526 19.853 1.00 54.72 198 ARG A N 1
ATOM 1515 C CA . ARG A 1 198 ? -27.930 -4.432 20.825 1.00 54.72 198 ARG A CA 1
ATOM 1516 C C . ARG A 1 198 ? -29.322 -4.249 20.211 1.00 54.72 198 ARG A C 1
ATOM 1518 O O . ARG A 1 198 ? -30.310 -4.275 20.937 1.00 54.72 198 ARG A O 1
ATOM 1525 N N . GLY A 1 199 ? -29.429 -4.125 18.887 1.00 52.75 199 GLY A N 1
ATOM 1526 C CA . GLY A 1 199 ? -30.712 -3.928 18.194 1.00 52.75 199 GLY A CA 1
ATOM 1527 C C . GLY A 1 199 ? -31.555 -5.192 17.966 1.00 52.75 199 GLY A C 1
ATOM 1528 O O . GLY A 1 199 ? -32.705 -5.081 17.548 1.00 52.75 199 GLY A O 1
ATOM 1529 N N . ALA A 1 200 ? -31.024 -6.393 18.221 1.00 55.38 200 ALA A N 1
ATOM 1530 C CA . ALA A 1 200 ? -31.744 -7.638 17.929 1.00 55.38 200 ALA A CA 1
ATOM 1531 C C . ALA A 1 200 ? -32.747 -8.056 19.022 1.00 55.38 200 ALA A C 1
ATOM 1533 O O . ALA A 1 200 ? -33.721 -8.732 18.713 1.00 55.38 200 ALA A O 1
ATOM 1534 N N . PHE A 1 201 ? -32.577 -7.613 20.273 1.00 57.31 201 PHE A N 1
ATOM 1535 C CA . PHE A 1 201 ? -33.459 -8.024 21.378 1.00 57.31 201 PHE A CA 1
ATOM 1536 C C . PHE A 1 201 ? -34.717 -7.154 21.557 1.00 57.31 201 PHE A C 1
ATOM 1538 O O . PHE A 1 201 ? -35.620 -7.532 22.295 1.00 57.31 201 PHE A O 1
ATOM 1545 N N . GLY A 1 202 ? -34.815 -6.005 20.879 1.00 53.44 202 GLY A N 1
ATOM 1546 C CA . GLY A 1 202 ? -35.906 -5.042 21.091 1.00 53.44 202 GLY A CA 1
ATOM 1547 C C . GLY A 1 202 ? -37.138 -5.200 20.194 1.00 53.44 202 GLY A C 1
ATOM 1548 O O . GLY A 1 202 ? -38.126 -4.506 20.416 1.00 53.44 202 GLY A O 1
ATOM 1549 N N . ARG A 1 203 ? -37.114 -6.071 19.173 1.00 55.88 203 ARG A N 1
ATOM 1550 C CA . ARG A 1 203 ? -38.233 -6.186 18.213 1.00 55.88 203 ARG A CA 1
ATOM 1551 C C . ARG A 1 203 ? -39.328 -7.183 18.597 1.00 55.88 203 ARG A C 1
ATOM 1553 O O . ARG A 1 203 ? -40.416 -7.074 18.053 1.00 55.88 203 ARG A O 1
ATOM 1560 N N . HIS A 1 204 ? -39.107 -8.068 19.569 1.00 55.81 204 HIS A N 1
ATOM 1561 C CA . HIS A 1 204 ? -40.139 -9.029 19.989 1.00 55.81 204 HIS A CA 1
ATOM 1562 C C . HIS A 1 204 ? -41.126 -8.511 21.044 1.00 55.81 204 HIS A C 1
ATOM 1564 O O . HIS A 1 204 ? -42.114 -9.178 21.322 1.00 55.81 204 HIS A O 1
ATOM 1570 N N . ALA A 1 205 ? -40.927 -7.314 21.600 1.00 58.53 205 ALA A N 1
ATOM 1571 C CA . ALA A 1 205 ? -41.826 -6.781 22.626 1.00 58.53 205 ALA A CA 1
ATOM 1572 C C . ALA A 1 205 ? -43.067 -6.050 22.070 1.00 58.53 205 ALA A C 1
ATOM 1574 O O . ALA A 1 205 ? -43.873 -5.565 22.857 1.00 58.53 205 ALA A O 1
ATOM 1575 N N . LYS A 1 206 ? -43.227 -5.933 20.742 1.00 60.56 206 LYS A N 1
ATOM 1576 C CA . LYS A 1 206 ? -44.293 -5.114 20.132 1.00 60.56 206 LYS A CA 1
ATOM 1577 C C . LYS A 1 206 ? -45.412 -5.888 19.422 1.00 60.56 206 LYS A C 1
ATOM 1579 O O . LYS A 1 206 ? -46.292 -5.247 18.868 1.00 60.56 206 LYS A O 1
ATOM 1584 N N . GLU A 1 207 ? -45.404 -7.222 19.450 1.00 59.09 207 GLU A N 1
ATOM 1585 C CA . GLU A 1 207 ? -46.420 -8.065 18.780 1.00 59.09 207 GLU A CA 1
ATOM 1586 C C . GLU A 1 207 ? -47.296 -8.884 19.751 1.00 59.09 207 GLU A C 1
ATOM 1588 O O . GLU A 1 207 ? -48.023 -9.773 19.325 1.00 59.09 207 GLU A O 1
ATOM 1593 N N . MET A 1 208 ? -47.255 -8.594 21.057 1.00 61.59 208 MET A N 1
ATOM 1594 C CA . MET A 1 208 ? -48.087 -9.272 22.071 1.00 61.59 208 MET A CA 1
ATOM 1595 C C . MET A 1 208 ? -49.127 -8.353 22.739 1.00 61.59 208 MET A C 1
ATOM 1597 O O . MET A 1 208 ? -49.573 -8.642 23.848 1.00 61.59 208 MET A O 1
ATOM 1601 N N . SER A 1 209 ? -49.512 -7.253 22.086 1.00 65.81 209 SER A N 1
ATOM 1602 C CA . SER A 1 209 ? -50.577 -6.346 22.546 1.00 65.81 209 SER A CA 1
ATOM 1603 C C . SER A 1 209 ? -51.650 -6.160 21.491 1.00 65.81 209 SER A C 1
ATOM 1605 O O . SER A 1 209 ? -51.247 -5.770 20.370 1.00 65.81 209 SER A O 1
#

Radius of gyration: 24.79 Å; Cα contacts (8 Å, |Δi|>4): 151; chains: 1; bounding box: 81×29×70 Å